Protein AF-A0A3A2ZHH9-F1 (afdb_monomer_lite)

pLDDT: mean 88.24, std 14.92, range [28.83, 98.62]

Secondary structure (DSSP, 8-state):
---TT-TT--SSPP------SSHHHHHHHHHHHHHT-GGGT-TTS---PPPPPPPPPTT---EEEEE--BTTBPPPHHHHHHHHHHHHHHHHTTPEEEEE-HHHH-HHHHHHHHHHHHTT-THHHHHHHHHTPPPPHHHHHHHHHHHHHHHHS--SSPP-TT--HHHHHHHHHHHHHHHHHHHHHHHHHTT-SEEE--S-SSSSPPTT-----HHHHHHHHHT------------GGG-------TT--------SS-------------

Foldseek 3Di:
DDDQPPPPLPFLHDDDADDDPDVVVRLVVLQVVLVVQCCVVDVVDDRDHRDDDDDDDLPDAAEAEEEAADPAAAAALQLNVQSVVVVVVSVVSVHHYHYADCVQLVLVQLLLLLVLSVVLDPVVVVVCVVVVHDDFLLVVLLVVLVVLLVVQDDDPADDCVVPDSVRSSVRSVVSLVVSLVSNVVSCVVSVHPYYDYRQASDDDDPPSFFHDRSNVSSCSSNVDDDDDDDTDDDDPSSLDDDDDDSNYDGTDHPSVDDDDPPPPPPDDDD

Organism: NCBI:txid2070753

Sequence (270 aa):
MRVCNTPGMRFILSVAGPLCLDLEGIDLFFQTVFSTQPAIYDSTVLDIPWRKLEPLPPSKVLRIGVIHEHPTFPLHPPVRRVLAEATALLKAQGHELIYLASQETLIGELNEVAMHLYGLDPLAISYVVKAGEPIAPALLHIQTLMERLKTIHKSTLPDFNGVDNLDKLAILNARRAELRERYRELWVKHGLNACLAPPAQNTAVKHDRFGFAPYTIFLNCLDYPTASIPFGEVGELDKQVFELRNDQIAPECEYSTPVFSFKCASRINC

Radius of gyration: 20.96 Å; chains: 1; bounding box: 58×52×59 Å

Structure (mmCIF, N/CA/C/O backbone):
data_AF-A0A3A2ZHH9-F1
#
_entry.id   AF-A0A3A2ZHH9-F1
#
loop_
_atom_site.group_PDB
_atom_site.id
_atom_site.type_symbol
_atom_site.label_atom_id
_atom_site.label_alt_id
_atom_site.label_comp_id
_atom_site.label_asym_id
_atom_site.label_entity_id
_atom_site.label_seq_id
_atom_site.pdbx_PDB_ins_code
_atom_site.Cartn_x
_atom_site.Cartn_y
_atom_site.Cartn_z
_atom_site.occupancy
_atom_site.B_iso_or_equiv
_atom_site.auth_seq_id
_atom_site.auth_comp_id
_atom_site.auth_asym_id
_atom_site.auth_atom_id
_atom_site.pdbx_PDB_model_num
ATOM 1 N N . MET A 1 1 ? -5.191 -11.078 -26.837 1.00 48.25 1 MET A N 1
ATOM 2 C CA . MET A 1 1 ? -4.551 -9.979 -26.085 1.00 48.25 1 MET A CA 1
ATOM 3 C C . MET A 1 1 ? -4.113 -10.561 -24.753 1.00 48.25 1 MET A C 1
ATOM 5 O O . MET A 1 1 ? -4.938 -11.219 -24.133 1.00 48.25 1 MET A O 1
ATOM 9 N N . ARG A 1 2 ? -2.836 -10.434 -24.373 1.00 53.28 2 ARG A N 1
ATOM 10 C CA . ARG A 1 2 ? -2.401 -10.785 -23.015 1.00 53.28 2 ARG A CA 1
ATOM 11 C C . ARG A 1 2 ? -2.622 -9.555 -22.134 1.00 53.28 2 ARG A C 1
ATOM 13 O O . ARG A 1 2 ? -2.238 -8.460 -22.521 1.00 53.28 2 ARG A O 1
ATOM 20 N N . VAL A 1 3 ? -3.315 -9.738 -21.024 1.00 55.06 3 VAL A N 1
ATOM 21 C CA . VAL A 1 3 ? -3.565 -8.756 -19.960 1.00 55.06 3 VAL A CA 1
ATOM 22 C C . VAL A 1 3 ? -3.205 -9.375 -18.602 1.00 55.06 3 VAL A C 1
ATOM 24 O O . VAL A 1 3 ? -2.932 -10.575 -18.526 1.00 55.06 3 VAL A O 1
ATOM 27 N N . CYS A 1 4 ? -3.224 -8.598 -17.518 1.00 51.84 4 CYS A N 1
ATOM 28 C CA . CYS A 1 4 ? -2.793 -9.035 -16.179 1.00 51.84 4 CYS A CA 1
ATOM 29 C C . CYS A 1 4 ? -3.563 -10.238 -15.594 1.00 51.84 4 CYS A C 1
ATOM 31 O O . CYS A 1 4 ? -3.107 -10.827 -14.620 1.00 51.84 4 CYS A O 1
ATOM 33 N N . ASN A 1 5 ? -4.703 -10.625 -16.179 1.00 58.69 5 ASN A N 1
ATOM 34 C CA . ASN A 1 5 ? -5.461 -11.827 -15.813 1.00 58.69 5 ASN A CA 1
ATOM 35 C C . ASN A 1 5 ? -5.345 -12.968 -16.846 1.00 58.69 5 ASN A C 1
ATOM 37 O O . ASN A 1 5 ? -6.131 -13.913 -16.812 1.00 58.69 5 ASN A O 1
ATOM 41 N N . THR A 1 6 ? -4.379 -12.902 -17.771 1.00 67.19 6 THR A N 1
ATOM 42 C CA . THR A 1 6 ? -4.165 -13.973 -18.756 1.00 67.19 6 THR A CA 1
ATOM 43 C C . THR A 1 6 ? -3.798 -15.270 -18.038 1.00 67.19 6 THR A C 1
ATOM 45 O O . THR A 1 6 ? -2.807 -15.289 -17.298 1.00 67.19 6 THR A O 1
ATOM 48 N N . PRO A 1 7 ? -4.521 -16.378 -18.286 1.00 65.50 7 PRO A N 1
ATOM 49 C CA . PRO A 1 7 ? -4.154 -17.678 -17.744 1.00 65.50 7 PRO A CA 1
ATOM 50 C C . PRO A 1 7 ? -2.686 -18.017 -18.043 1.00 65.50 7 PRO A C 1
ATOM 52 O O . PRO A 1 7 ? -2.229 -17.909 -19.180 1.00 65.50 7 PRO A O 1
ATOM 55 N N . GLY A 1 8 ? -1.937 -18.399 -17.005 1.00 66.75 8 GLY A N 1
ATOM 56 C CA . GLY A 1 8 ? -0.506 -18.719 -17.088 1.00 66.75 8 GLY A CA 1
ATOM 57 C C . GLY A 1 8 ? 0.452 -17.580 -16.710 1.00 66.75 8 GLY A C 1
ATOM 58 O O . GLY A 1 8 ? 1.617 -17.855 -16.447 1.00 66.75 8 GLY A O 1
ATOM 59 N N . MET A 1 9 ? -0.017 -16.330 -16.596 1.00 66.62 9 MET A N 1
ATOM 60 C CA . MET A 1 9 ? 0.789 -15.186 -16.136 1.00 66.62 9 MET A CA 1
ATOM 61 C C . MET A 1 9 ? 0.325 -14.728 -14.748 1.00 66.62 9 MET A C 1
ATOM 63 O O . MET A 1 9 ? -0.413 -13.759 -14.605 1.00 66.62 9 MET A O 1
ATOM 67 N N . ARG A 1 10 ? 0.733 -15.454 -13.699 1.00 68.06 10 ARG A N 1
ATOM 68 C CA . ARG A 1 10 ? 0.382 -15.141 -12.301 1.00 68.06 10 ARG A CA 1
ATOM 69 C C . ARG A 1 10 ? 1.451 -14.259 -11.647 1.00 68.06 10 ARG A C 1
ATOM 71 O O . ARG A 1 10 ? 2.277 -14.752 -10.884 1.00 68.06 10 ARG A O 1
ATOM 78 N N . PHE A 1 11 ? 1.453 -12.967 -11.979 1.00 82.25 11 PHE A N 1
ATOM 79 C CA . PHE A 1 11 ? 2.285 -11.962 -11.303 1.00 82.25 11 PHE A CA 1
ATOM 80 C C . PHE A 1 11 ? 1.592 -11.467 -10.015 1.00 82.25 11 PHE A C 1
ATOM 82 O O . PHE A 1 11 ? 1.145 -12.248 -9.174 1.00 82.25 11 PHE A O 1
ATOM 89 N N . ILE A 1 12 ? 1.484 -10.151 -9.846 1.00 88.56 12 ILE A N 1
ATOM 90 C CA . ILE A 1 12 ? 0.527 -9.521 -8.940 1.00 88.56 12 ILE A CA 1
ATOM 91 C C . ILE A 1 12 ? -0.838 -9.550 -9.636 1.00 88.56 12 ILE A C 1
ATOM 93 O O . ILE A 1 12 ? -0.988 -8.987 -10.720 1.00 88.56 12 ILE A O 1
ATOM 97 N N . LEU A 1 13 ? -1.803 -10.253 -9.040 1.00 84.50 13 LEU A N 1
ATOM 98 C CA . LEU A 1 13 ? -3.142 -10.401 -9.604 1.00 84.50 13 LEU A CA 1
ATOM 99 C C . LEU A 1 13 ? -3.935 -9.101 -9.454 1.00 84.50 13 LEU A C 1
ATOM 101 O O . LEU A 1 13 ? -3.783 -8.370 -8.477 1.00 84.50 13 LEU A O 1
ATOM 105 N N . SER A 1 14 ? -4.796 -8.825 -10.429 1.00 85.19 14 SER A N 1
ATOM 106 C CA . SER A 1 14 ? -5.781 -7.754 -10.309 1.00 85.19 14 SER A CA 1
ATOM 107 C C . SER A 1 14 ? -6.861 -8.148 -9.306 1.00 85.19 14 SER A C 1
ATOM 109 O O . SER A 1 14 ? -7.316 -9.290 -9.301 1.00 85.19 14 SER A O 1
ATOM 111 N N . VAL A 1 15 ? -7.303 -7.184 -8.502 1.00 87.12 15 VAL A N 1
ATOM 112 C CA . VAL A 1 15 ? -8.409 -7.349 -7.555 1.00 87.12 15 VAL A CA 1
ATOM 113 C C . VAL A 1 15 ? -9.490 -6.318 -7.853 1.00 87.12 15 VAL A C 1
ATOM 115 O O . VAL A 1 15 ? -9.191 -5.194 -8.257 1.00 87.12 15 VAL A O 1
ATOM 118 N N . ALA A 1 16 ? -10.749 -6.704 -7.665 1.00 88.38 16 ALA A N 1
ATOM 119 C CA . ALA A 1 16 ? -11.891 -5.804 -7.754 1.00 88.38 16 ALA A CA 1
ATOM 120 C C . ALA A 1 16 ? -12.449 -5.554 -6.348 1.00 88.38 16 ALA A C 1
ATOM 122 O O . ALA A 1 16 ? -12.587 -6.490 -5.561 1.00 88.38 16 ALA A O 1
ATOM 123 N N . GLY A 1 17 ? -12.779 -4.300 -6.043 1.00 91.88 17 GLY A N 1
ATOM 124 C CA . GLY A 1 17 ? -13.379 -3.896 -4.774 1.00 91.88 17 GLY A CA 1
ATOM 125 C C . GLY 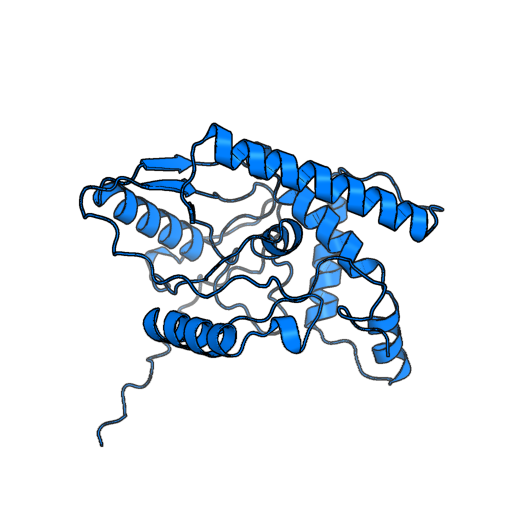A 1 17 ? -14.365 -2.743 -4.972 1.00 91.88 17 GLY A C 1
ATOM 126 O O . GLY A 1 17 ? -14.257 -2.018 -5.965 1.00 91.88 17 GLY A O 1
ATOM 127 N N . PRO A 1 18 ? -15.347 -2.583 -4.071 1.00 95.88 18 PRO A N 1
ATOM 128 C CA . PRO A 1 18 ? -16.344 -1.531 -4.186 1.00 95.88 18 PRO A CA 1
ATOM 129 C C . PRO A 1 18 ? -15.787 -0.161 -3.772 1.00 95.88 18 PRO A C 1
ATOM 131 O O . PRO A 1 18 ? -14.942 -0.057 -2.882 1.00 95.88 18 PRO A O 1
ATOM 134 N N . LEU A 1 19 ? -16.319 0.897 -4.387 1.00 96.19 19 LEU A N 1
ATOM 135 C CA . LEU A 1 19 ? -16.221 2.269 -3.890 1.00 96.19 19 LEU A CA 1
ATOM 136 C C . LEU A 1 19 ? -17.607 2.687 -3.399 1.00 96.19 19 LEU A C 1
ATOM 138 O O . LEU A 1 19 ? -18.545 2.777 -4.191 1.00 96.19 19 LEU A O 1
ATOM 142 N N . CYS A 1 20 ? -17.728 2.919 -2.096 1.00 95.50 20 CYS A N 1
ATOM 143 C CA . CYS A 1 20 ? -18.986 3.253 -1.432 1.00 95.50 20 CYS A CA 1
ATOM 144 C C . CYS A 1 20 ? -18.844 4.545 -0.622 1.00 95.50 20 CYS A C 1
ATOM 146 O O . CYS A 1 20 ? -17.733 4.997 -0.346 1.00 95.50 20 CYS A O 1
ATOM 148 N N . LEU A 1 21 ? -19.982 5.136 -0.254 1.00 94.31 21 LEU A N 1
ATOM 149 C CA . LEU A 1 21 ? -20.033 6.336 0.587 1.00 94.31 21 LEU A CA 1
ATOM 150 C C . LEU A 1 21 ? -19.931 6.012 2.086 1.00 94.31 21 LEU A C 1
ATOM 152 O O . LEU A 1 21 ? -19.584 6.889 2.872 1.00 94.31 21 LEU A O 1
ATOM 156 N N . ASP A 1 22 ? -20.215 4.767 2.468 1.00 94.38 22 ASP A N 1
ATOM 157 C CA . ASP A 1 22 ? -20.249 4.281 3.844 1.00 94.38 22 ASP A CA 1
ATOM 158 C C . ASP A 1 22 ? -19.808 2.804 3.935 1.00 94.38 22 ASP A C 1
ATOM 160 O O . ASP A 1 22 ? -19.541 2.143 2.922 1.00 94.38 22 ASP A O 1
ATOM 164 N N . LEU A 1 23 ? -19.662 2.299 5.165 1.00 92.38 23 LEU A N 1
ATOM 165 C CA . LEU A 1 23 ? -19.221 0.923 5.423 1.00 92.38 23 LEU A CA 1
ATOM 166 C C . LEU A 1 23 ? -20.342 -0.088 5.155 1.00 92.38 23 LEU A C 1
ATOM 168 O O . LEU A 1 23 ? -20.068 -1.219 4.756 1.00 92.38 23 LEU A O 1
ATOM 172 N N . GLU A 1 24 ? -21.594 0.324 5.330 1.00 93.31 24 GLU A N 1
ATOM 173 C CA . GLU A 1 24 ? -22.790 -0.4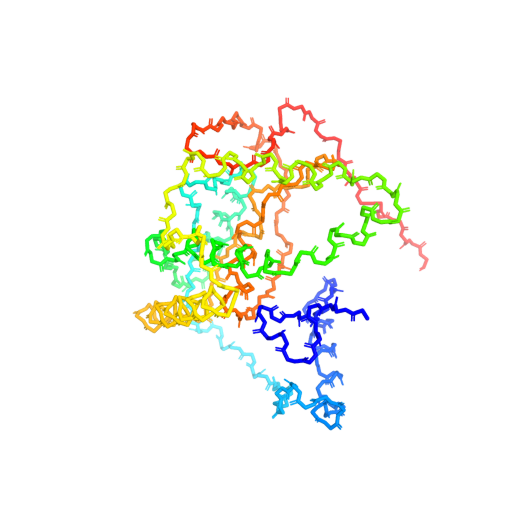66 5.061 1.00 93.31 24 GLU A CA 1
ATOM 174 C C . GLU A 1 24 ? -22.889 -0.842 3.578 1.00 93.31 24 GLU A C 1
ATOM 176 O O . GLU A 1 24 ? -23.203 -1.987 3.251 1.00 93.31 24 GLU A O 1
ATOM 181 N N . GLY A 1 25 ? -22.561 0.078 2.666 1.00 95.06 25 GLY A N 1
ATOM 182 C CA . GLY A 1 25 ? -22.489 -0.200 1.234 1.00 95.06 25 GLY A CA 1
ATOM 183 C C . GLY A 1 25 ? -21.404 -1.221 0.881 1.00 95.06 25 GLY A C 1
ATOM 184 O O . GLY A 1 25 ? -21.627 -2.085 0.028 1.00 95.06 25 GLY A O 1
ATOM 185 N N . ILE A 1 26 ? -20.256 -1.171 1.569 1.00 94.06 26 ILE A N 1
ATOM 186 C CA . ILE A 1 26 ? -19.176 -2.156 1.405 1.00 94.06 26 ILE A CA 1
ATOM 187 C C . ILE A 1 26 ? -19.645 -3.539 1.879 1.00 94.06 26 ILE A C 1
ATOM 189 O O . ILE A 1 26 ? -19.468 -4.521 1.152 1.00 94.06 26 ILE A O 1
ATOM 193 N N . ASP A 1 27 ? -20.268 -3.618 3.061 1.00 92.88 27 ASP A N 1
ATOM 194 C CA . ASP A 1 27 ? -20.811 -4.869 3.610 1.00 92.88 27 ASP A CA 1
ATOM 195 C C . ASP A 1 27 ? -21.884 -5.463 2.689 1.00 92.88 27 ASP A C 1
ATOM 197 O O . ASP A 1 27 ? -21.810 -6.640 2.333 1.00 92.88 27 ASP A O 1
ATOM 201 N N . LEU A 1 28 ? -22.824 -4.642 2.209 1.00 94.50 28 LEU A N 1
ATOM 202 C CA . LEU A 1 28 ? -23.873 -5.073 1.287 1.00 94.50 28 LEU A CA 1
ATOM 203 C C . LEU A 1 28 ? -23.299 -5.610 -0.029 1.00 94.50 28 LEU A C 1
ATOM 205 O O . LEU A 1 28 ? -23.759 -6.647 -0.517 1.00 94.50 28 LEU A O 1
ATOM 209 N N . PHE A 1 29 ? -22.302 -4.932 -0.608 1.00 95.06 29 PHE A N 1
ATOM 210 C CA . PHE A 1 29 ? -21.659 -5.380 -1.842 1.00 95.06 29 PHE A CA 1
ATOM 211 C C . PHE A 1 29 ? -21.019 -6.756 -1.657 1.00 95.06 29 PHE A C 1
ATOM 213 O O . PHE A 1 29 ? -21.335 -7.686 -2.405 1.00 95.06 29 PHE A O 1
ATOM 220 N N . PHE A 1 30 ? -20.160 -6.914 -0.646 1.00 93.56 30 PHE A N 1
ATOM 221 C CA . PHE A 1 30 ? -19.486 -8.188 -0.414 1.00 93.56 30 PHE A CA 1
ATOM 222 C C . PHE A 1 30 ? -20.475 -9.287 -0.023 1.00 93.56 30 PHE A C 1
ATOM 224 O O . PHE A 1 30 ? -20.405 -10.380 -0.586 1.00 93.56 30 PHE A O 1
ATOM 231 N N . GLN A 1 31 ? -21.453 -9.004 0.842 1.00 93.75 31 GLN A N 1
ATOM 232 C CA . GLN A 1 31 ? -22.503 -9.964 1.175 1.00 93.75 31 GLN A CA 1
ATOM 233 C C . GLN A 1 31 ? -23.227 -10.443 -0.090 1.00 93.75 31 GLN A C 1
ATOM 235 O O . GLN A 1 31 ? -23.418 -11.648 -0.265 1.00 93.75 31 GLN A O 1
ATOM 240 N N . THR A 1 32 ? -23.596 -9.527 -0.987 1.00 94.50 32 THR A N 1
ATOM 241 C CA . THR A 1 32 ? -24.305 -9.854 -2.231 1.00 94.50 32 THR A CA 1
ATOM 242 C C . THR A 1 32 ? -23.441 -10.712 -3.150 1.00 94.50 32 THR A C 1
ATOM 244 O O . THR A 1 32 ? -23.886 -11.772 -3.584 1.00 94.50 32 THR A O 1
ATOM 247 N N . VAL A 1 33 ? -22.195 -10.302 -3.405 1.00 93.44 33 VAL A N 1
ATOM 248 C CA . VAL A 1 33 ? -21.279 -11.018 -4.305 1.00 93.44 33 VAL A CA 1
ATOM 249 C C . VAL A 1 33 ? -20.977 -12.419 -3.779 1.00 93.44 33 VAL A C 1
ATOM 251 O O . VAL A 1 33 ? -21.181 -13.398 -4.496 1.00 93.44 33 VAL A O 1
ATOM 254 N N . PHE A 1 34 ? -20.557 -12.555 -2.520 1.00 93.06 34 PHE A N 1
ATOM 255 C CA . PHE A 1 34 ? -20.190 -13.858 -1.959 1.00 93.06 34 PHE A CA 1
ATOM 256 C C . PHE A 1 34 ? -21.396 -14.794 -1.776 1.00 93.06 34 PHE A C 1
ATOM 258 O O . PHE A 1 34 ? -21.226 -16.010 -1.837 1.00 93.06 34 PHE A O 1
ATOM 265 N N . SER A 1 35 ? -22.621 -14.267 -1.649 1.00 92.62 35 SER A N 1
ATOM 266 C CA . SER A 1 35 ? -23.843 -15.093 -1.627 1.00 92.62 35 SER A CA 1
ATOM 267 C C . SER A 1 35 ? -24.128 -15.788 -2.965 1.00 92.62 35 SER A C 1
ATOM 269 O O . SER A 1 35 ? -24.870 -16.767 -2.996 1.00 92.62 35 SER A O 1
ATOM 271 N N . THR A 1 36 ? -23.528 -15.328 -4.071 1.00 93.19 36 THR A N 1
ATOM 272 C CA . THR A 1 36 ? -23.668 -15.975 -5.390 1.00 93.19 36 THR A CA 1
ATOM 273 C C . THR A 1 36 ? -22.776 -17.205 -5.579 1.00 93.19 36 THR A C 1
ATOM 275 O O . THR A 1 36 ? -22.857 -17.843 -6.625 1.00 93.19 36 THR A O 1
ATOM 278 N N . GLN A 1 37 ? -21.951 -17.556 -4.581 1.00 91.94 37 GLN A N 1
ATOM 279 C CA . GLN A 1 37 ? -20.915 -18.595 -4.662 1.00 91.94 37 GLN A CA 1
ATOM 280 C C . GLN A 1 37 ? -19.966 -18.390 -5.861 1.00 91.94 37 GLN A C 1
ATOM 282 O O . GLN A 1 37 ? -19.916 -19.233 -6.756 1.00 91.94 37 GLN A O 1
ATOM 287 N N . PRO A 1 38 ? -19.186 -17.289 -5.908 1.00 92.50 38 PRO A N 1
ATOM 288 C CA . PRO A 1 38 ? -18.374 -16.940 -7.080 1.00 92.50 38 PRO A CA 1
ATOM 289 C C . PRO A 1 38 ? -17.421 -18.045 -7.569 1.00 92.50 38 PRO A C 1
ATOM 291 O O . PRO A 1 38 ? -17.135 -18.122 -8.762 1.00 92.50 38 PRO A O 1
ATOM 294 N N . ALA A 1 39 ? -16.978 -18.934 -6.673 1.00 92.56 39 ALA A N 1
ATOM 295 C CA . ALA A 1 39 ? -16.103 -20.062 -6.991 1.00 92.56 39 ALA A CA 1
ATOM 296 C C . ALA A 1 39 ? -16.693 -21.048 -8.024 1.00 92.56 39 ALA A C 1
ATOM 298 O O . ALA A 1 39 ? -15.932 -21.749 -8.690 1.00 92.56 39 ALA A O 1
ATOM 299 N N . ILE A 1 40 ? -18.022 -21.087 -8.219 1.00 94.62 40 ILE A N 1
ATOM 300 C CA . ILE A 1 40 ? -18.642 -21.914 -9.274 1.00 94.62 40 ILE A CA 1
ATOM 301 C C . ILE A 1 40 ? -18.457 -21.319 -10.679 1.00 94.62 40 ILE A C 1
ATOM 303 O O . ILE A 1 40 ? -18.590 -22.036 -11.669 1.00 94.62 40 ILE A O 1
ATOM 307 N N . TYR A 1 41 ? -18.166 -20.016 -10.767 1.00 92.56 41 TYR A N 1
ATOM 308 C CA . TYR A 1 41 ? -17.974 -19.286 -12.023 1.00 92.56 41 TYR A CA 1
ATOM 309 C C . TYR A 1 41 ? -16.495 -19.032 -12.334 1.00 92.56 41 TYR A C 1
ATOM 311 O O . TYR A 1 41 ? -16.124 -18.960 -13.505 1.00 92.56 41 TYR A O 1
ATOM 319 N N . ASP A 1 42 ? -15.649 -18.907 -11.308 1.00 87.94 42 ASP A N 1
ATOM 320 C CA . ASP A 1 42 ? -14.222 -18.625 -11.455 1.00 87.94 42 ASP A CA 1
ATOM 321 C C . ASP A 1 42 ? -13.374 -19.477 -10.495 1.00 87.94 42 ASP A C 1
ATOM 323 O O . ASP A 1 42 ? -13.346 -19.261 -9.285 1.00 87.94 42 ASP A O 1
ATOM 327 N N . SER A 1 43 ? -12.615 -20.417 -11.071 1.00 87.88 43 SER A N 1
ATOM 328 C CA . SER A 1 43 ? -11.706 -21.325 -10.349 1.00 87.88 43 SER A CA 1
ATOM 329 C C . SER A 1 43 ? -10.546 -20.640 -9.609 1.00 87.88 43 SER A C 1
ATOM 331 O O . SER A 1 43 ? -9.804 -21.305 -8.886 1.00 87.88 43 SER A O 1
ATOM 333 N N . THR A 1 44 ? -10.327 -19.342 -9.828 1.00 85.12 44 THR A N 1
ATOM 334 C CA . THR A 1 44 ? -9.296 -18.559 -9.134 1.00 85.12 44 THR A CA 1
ATOM 335 C C . THR A 1 44 ? -9.806 -17.913 -7.848 1.00 85.12 44 THR A C 1
ATOM 337 O O . THR A 1 44 ? -8.994 -17.465 -7.037 1.00 85.12 44 THR A O 1
ATOM 340 N N . VAL A 1 45 ? -11.126 -17.890 -7.631 1.00 89.06 45 VAL A N 1
ATOM 341 C CA . VAL A 1 45 ? -11.737 -17.296 -6.442 1.00 89.06 45 VAL A CA 1
ATOM 342 C C . VAL A 1 45 ? -11.658 -18.257 -5.259 1.00 89.06 45 VAL A C 1
ATOM 344 O O . VAL A 1 45 ? -11.878 -19.460 -5.386 1.00 89.06 45 VAL A O 1
ATOM 347 N N . LEU A 1 46 ? -11.363 -17.709 -4.080 1.00 88.75 46 LEU A N 1
ATOM 348 C CA . LEU A 1 46 ? -11.436 -18.453 -2.828 1.00 88.75 46 LEU A CA 1
ATOM 349 C C . LEU A 1 46 ? -12.899 -18.724 -2.464 1.00 88.75 46 LEU A C 1
ATOM 351 O O . LEU A 1 46 ? -13.693 -17.791 -2.340 1.00 88.75 46 LEU A O 1
ATOM 355 N N . ASP A 1 47 ? -13.231 -19.993 -2.232 1.00 90.56 47 ASP A N 1
ATOM 356 C CA . ASP A 1 47 ? -14.558 -20.416 -1.778 1.00 90.56 47 ASP A CA 1
ATOM 357 C C . ASP A 1 47 ? -14.730 -20.161 -0.271 1.00 90.56 47 ASP A C 1
ATOM 359 O O . ASP A 1 47 ? -14.666 -21.061 0.567 1.00 90.56 47 ASP A O 1
ATOM 363 N N . ILE A 1 48 ? -14.840 -18.880 0.087 1.00 90.44 48 ILE A N 1
ATOM 364 C CA . ILE A 1 48 ? -14.999 -18.415 1.466 1.00 90.44 48 ILE A CA 1
ATOM 365 C C . ILE A 1 48 ? -16.289 -17.592 1.544 1.00 90.44 48 ILE A C 1
ATOM 367 O O . ILE A 1 48 ? -16.387 -16.560 0.877 1.00 90.44 48 ILE A O 1
ATOM 371 N N . PRO A 1 49 ? -17.275 -17.991 2.368 1.00 89.75 49 PRO A N 1
ATOM 372 C CA . PRO A 1 49 ? -18.506 -17.227 2.513 1.00 89.75 49 PRO A CA 1
ATOM 373 C C . PRO A 1 49 ? -18.253 -15.892 3.223 1.00 89.75 49 PRO A C 1
ATOM 375 O O . PRO A 1 49 ? -17.379 -15.784 4.092 1.00 89.75 49 PRO A O 1
ATOM 378 N N . TRP A 1 50 ? -19.072 -14.883 2.913 1.00 91.50 50 TRP A N 1
ATOM 379 C CA . TRP A 1 50 ? -19.074 -13.634 3.674 1.00 91.50 50 TRP A CA 1
ATOM 380 C C . TRP A 1 50 ? -19.535 -13.900 5.108 1.00 91.50 50 TRP A C 1
ATOM 382 O O . TRP A 1 50 ? -20.646 -14.380 5.345 1.00 91.50 50 TRP A O 1
ATOM 392 N N . ARG A 1 51 ? -18.664 -13.611 6.077 1.00 90.12 51 ARG A N 1
ATOM 393 C CA . ARG A 1 51 ? -18.924 -13.858 7.497 1.00 90.12 51 ARG A CA 1
ATOM 394 C C . ARG A 1 51 ? -19.447 -12.586 8.140 1.00 90.12 51 ARG A C 1
ATOM 396 O O . ARG A 1 51 ? -18.705 -11.615 8.251 1.00 90.12 51 ARG A O 1
ATOM 403 N N . LYS A 1 52 ? -20.683 -12.625 8.637 1.00 85.38 52 LYS A N 1
ATOM 404 C CA . LYS A 1 52 ? -21.165 -11.604 9.570 1.00 85.38 52 LYS A CA 1
ATOM 405 C C . LYS A 1 52 ? -20.471 -11.811 10.909 1.00 85.38 52 LYS A C 1
ATOM 407 O O . LYS A 1 52 ? -20.595 -12.872 11.516 1.00 85.38 52 LYS A O 1
ATOM 412 N N . LEU A 1 53 ? -19.682 -10.822 11.309 1.00 87.12 53 LEU A N 1
ATOM 413 C CA . LEU A 1 53 ? -19.003 -10.806 12.595 1.00 87.12 53 LEU A CA 1
ATOM 414 C C . LEU A 1 53 ? -19.865 -10.039 13.594 1.00 87.12 53 LEU A C 1
ATOM 416 O O . LEU A 1 53 ? -20.444 -9.010 13.250 1.00 87.12 53 LEU A O 1
ATOM 420 N N . GLU A 1 54 ? -19.924 -10.528 14.830 1.00 88.94 54 GLU A N 1
ATOM 421 C CA . GLU A 1 54 ? -20.511 -9.757 15.923 1.00 88.94 54 GLU A CA 1
ATOM 422 C C . GLU A 1 54 ? -19.689 -8.480 16.158 1.00 88.94 54 GLU A C 1
ATOM 424 O O . GLU A 1 54 ? -18.452 -8.527 16.059 1.00 88.94 54 GLU A O 1
ATOM 429 N N . PRO A 1 55 ? -20.335 -7.346 16.489 1.00 87.00 55 PRO A N 1
ATOM 430 C CA . PRO A 1 55 ? -19.624 -6.137 16.866 1.00 87.00 55 PRO A CA 1
ATOM 431 C C . PRO A 1 55 ? -18.618 -6.428 17.980 1.00 87.00 55 PRO A C 1
ATOM 433 O O . PRO A 1 55 ? -18.917 -7.128 18.952 1.00 87.00 55 PRO A O 1
ATOM 436 N N . LEU A 1 56 ? -17.409 -5.881 17.849 1.00 88.62 56 LEU A N 1
ATOM 437 C CA . LEU A 1 56 ? -16.409 -6.003 18.901 1.00 88.62 56 LEU A CA 1
ATOM 438 C C . LEU A 1 56 ? -16.944 -5.364 20.193 1.00 88.62 56 LEU A C 1
ATOM 440 O O . LEU A 1 56 ? -17.564 -4.298 20.134 1.00 88.62 56 LEU A O 1
ATOM 444 N N . PRO A 1 57 ? -16.700 -5.973 21.367 1.00 90.56 57 PRO A N 1
ATOM 445 C CA . PRO A 1 57 ? -17.138 -5.375 22.616 1.00 90.56 57 PRO A CA 1
ATOM 446 C C . PRO A 1 57 ? -16.416 -4.033 22.818 1.00 90.56 57 PRO A C 1
ATOM 448 O O . PRO A 1 57 ? -15.228 -3.945 22.496 1.00 90.56 57 PRO A O 1
ATOM 451 N N . PRO A 1 58 ? -17.060 -3.008 23.411 1.00 85.56 58 PRO A N 1
ATOM 452 C CA . PRO A 1 58 ? -16.433 -1.699 23.630 1.00 85.56 58 PRO A CA 1
ATOM 453 C C . PRO A 1 58 ? -15.130 -1.748 24.442 1.00 85.56 58 PRO A C 1
ATOM 455 O O . PRO A 1 58 ? -14.296 -0.858 24.342 1.00 85.56 58 PRO A O 1
ATOM 458 N N . SER A 1 59 ? -14.936 -2.801 25.242 1.00 89.56 59 SER A N 1
ATOM 459 C CA . SER A 1 59 ? -13.720 -3.050 26.021 1.00 89.56 59 SER A CA 1
ATOM 460 C C . SER A 1 59 ? -12.567 -3.663 25.215 1.00 89.56 59 SER A C 1
ATOM 462 O O . SER A 1 59 ? -11.478 -3.860 25.758 1.00 89.56 59 SER A O 1
ATOM 464 N N . LYS A 1 60 ? -12.777 -4.015 23.939 1.00 94.12 60 LYS A N 1
ATOM 465 C CA . LYS A 1 60 ? -11.743 -4.625 23.103 1.00 94.12 60 LYS A CA 1
ATOM 466 C C . LYS A 1 60 ? -10.684 -3.589 22.732 1.00 94.12 60 LYS A C 1
ATOM 468 O O . LYS A 1 60 ? -10.886 -2.744 21.866 1.00 94.12 60 LYS A O 1
ATOM 473 N N . VAL A 1 61 ? -9.505 -3.734 23.323 1.00 96.94 61 VAL A N 1
ATOM 474 C CA . VAL A 1 61 ? -8.304 -3.010 22.899 1.00 96.94 61 VAL A CA 1
ATOM 475 C C . VAL A 1 61 ? -7.745 -3.664 21.634 1.00 96.94 61 VAL A C 1
ATOM 477 O O . VAL A 1 61 ? -7.487 -4.871 21.615 1.00 96.94 61 VAL A O 1
ATOM 480 N N . LEU A 1 62 ? -7.580 -2.869 20.576 1.00 97.81 62 LEU A N 1
ATOM 481 C CA . LEU A 1 62 ? -6.930 -3.271 19.330 1.00 97.81 62 LEU A CA 1
ATOM 482 C C . LEU A 1 62 ? -5.459 -2.861 19.350 1.00 97.81 62 LEU A C 1
ATOM 484 O O . LEU A 1 62 ? -5.131 -1.771 19.819 1.00 97.81 62 LEU A O 1
ATOM 488 N N . ARG A 1 63 ? -4.598 -3.717 18.797 1.00 98.44 63 ARG A N 1
ATOM 489 C CA . ARG A 1 63 ? -3.189 -3.414 18.522 1.00 98.44 63 ARG A CA 1
ATOM 490 C C . ARG A 1 63 ? -3.067 -3.001 17.062 1.00 98.44 63 ARG A C 1
ATOM 492 O O . ARG A 1 63 ? -3.226 -3.832 16.164 1.00 98.44 63 ARG A O 1
ATOM 499 N N . ILE A 1 64 ? -2.860 -1.713 16.823 1.00 98.62 64 ILE A N 1
ATOM 500 C CA . ILE A 1 64 ? -2.883 -1.110 15.490 1.00 98.62 64 ILE A CA 1
ATOM 501 C C . ILE A 1 64 ? -1.458 -0.721 15.106 1.00 98.62 64 ILE A C 1
ATOM 503 O O . ILE A 1 64 ? -0.841 0.138 15.738 1.00 98.62 64 ILE A O 1
ATOM 507 N N . GLY A 1 65 ? -0.938 -1.355 14.058 1.00 98.44 65 GLY A N 1
ATOM 508 C CA . GLY A 1 65 ? 0.335 -0.979 13.458 1.00 98.44 65 GLY A CA 1
ATOM 509 C C . GLY A 1 65 ? 0.195 0.355 12.733 1.00 98.44 65 GLY A C 1
ATOM 510 O O . GLY A 1 65 ? -0.735 0.533 11.957 1.00 98.44 65 GLY A O 1
ATOM 511 N N . VAL A 1 66 ? 1.096 1.302 12.958 1.00 98.25 66 VAL A N 1
ATOM 512 C CA . VAL A 1 66 ? 1.099 2.593 12.261 1.00 98.25 66 VAL A CA 1
ATOM 513 C C . VAL A 1 66 ? 2.274 2.612 11.300 1.00 98.25 66 VAL A C 1
ATOM 515 O O . VAL A 1 66 ? 3.431 2.591 11.724 1.00 98.25 66 VAL A O 1
ATOM 518 N N . ILE A 1 67 ? 1.974 2.653 10.004 1.00 96.56 67 ILE A N 1
ATOM 519 C CA . ILE A 1 67 ? 2.973 2.838 8.955 1.00 96.56 67 ILE A CA 1
ATOM 520 C C . ILE A 1 67 ? 3.261 4.333 8.843 1.00 96.56 67 ILE A C 1
ATOM 522 O O . ILE A 1 67 ? 2.407 5.117 8.426 1.00 96.56 67 ILE A O 1
ATOM 526 N N . HIS A 1 68 ? 4.469 4.719 9.243 1.00 87.69 68 HIS A N 1
ATOM 527 C CA . HIS A 1 68 ? 4.918 6.105 9.206 1.00 87.69 68 HIS A CA 1
ATOM 528 C C . HIS A 1 68 ? 5.535 6.473 7.846 1.00 87.69 68 HIS A C 1
ATOM 530 O O . HIS A 1 68 ? 5.669 5.636 6.950 1.00 87.69 68 HIS A O 1
ATOM 536 N N . GLU A 1 69 ? 5.928 7.739 7.697 1.00 91.69 69 GLU A N 1
ATOM 537 C CA . GLU A 1 69 ? 6.624 8.219 6.507 1.00 91.69 69 GLU A CA 1
ATOM 538 C C . GLU A 1 69 ? 7.909 7.419 6.230 1.00 91.69 69 GLU A C 1
ATOM 540 O O . GLU A 1 69 ? 8.758 7.229 7.103 1.00 91.69 69 GLU A O 1
ATOM 545 N N . HIS A 1 70 ? 8.049 6.948 4.995 1.00 94.69 70 HIS A N 1
ATOM 546 C CA . HIS A 1 70 ? 9.243 6.273 4.514 1.00 94.69 70 HIS A CA 1
ATOM 547 C C . HIS A 1 70 ? 10.334 7.308 4.178 1.00 94.69 70 HIS A C 1
ATOM 549 O O . HIS A 1 70 ? 10.019 8.320 3.544 1.00 94.69 70 HIS A O 1
ATOM 555 N N . PRO A 1 71 ? 11.621 7.059 4.499 1.00 93.56 71 PRO A N 1
ATOM 556 C CA . PRO A 1 71 ? 12.709 8.015 4.280 1.00 93.56 71 PRO A CA 1
ATOM 557 C C . PRO A 1 71 ? 12.775 8.583 2.859 1.00 93.56 71 PRO A C 1
ATOM 559 O O . PRO A 1 71 ? 12.939 9.791 2.703 1.00 93.56 71 PRO A O 1
ATOM 562 N N . THR A 1 72 ? 12.578 7.726 1.850 1.00 94.81 72 THR A N 1
ATOM 563 C CA . THR A 1 72 ? 12.561 8.077 0.415 1.00 94.81 72 THR A CA 1
ATOM 564 C C . THR A 1 72 ? 11.218 8.634 -0.063 1.00 94.81 72 THR A C 1
ATOM 566 O O . THR A 1 72 ? 11.181 9.352 -1.056 1.00 94.81 72 THR A O 1
ATOM 569 N N . PHE A 1 73 ? 10.116 8.322 0.624 1.00 95.06 73 PHE A N 1
ATOM 570 C CA . PHE A 1 73 ? 8.758 8.682 0.203 1.00 95.06 73 PHE A CA 1
ATOM 571 C C . PHE A 1 73 ? 8.068 9.529 1.284 1.00 95.06 73 PHE A C 1
ATOM 573 O O . PHE A 1 73 ? 7.130 9.056 1.935 1.00 95.06 73 PHE A O 1
ATOM 580 N N . PRO A 1 74 ? 8.531 10.770 1.517 1.00 95.31 74 PRO A N 1
ATOM 581 C CA . PRO A 1 74 ? 7.996 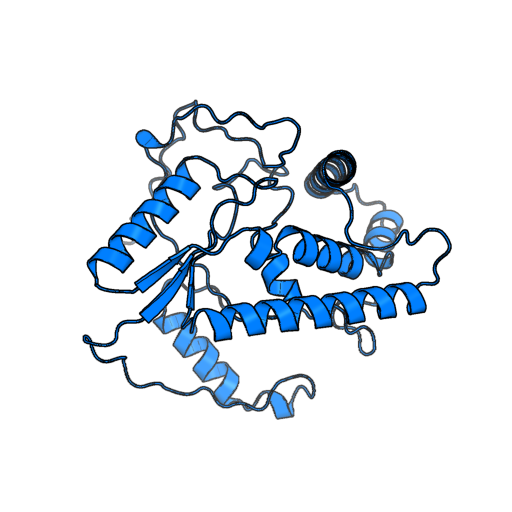11.628 2.569 1.00 95.31 74 PRO A CA 1
ATOM 582 C C . PRO A 1 74 ? 6.524 11.975 2.341 1.00 95.31 74 PRO A C 1
ATOM 584 O O . PRO A 1 74 ? 6.063 12.062 1.200 1.00 95.31 74 PRO A O 1
ATOM 587 N N . LEU A 1 75 ? 5.802 12.223 3.434 1.00 95.31 75 LEU A N 1
ATOM 588 C CA . LEU A 1 75 ? 4.414 12.679 3.390 1.00 95.31 75 LEU A CA 1
ATOM 589 C C . LEU A 1 75 ? 4.350 14.206 3.282 1.00 95.31 75 LEU A C 1
ATOM 591 O O . LEU A 1 75 ? 5.112 14.927 3.931 1.00 95.31 75 LEU A O 1
ATOM 595 N N . HIS A 1 76 ? 3.405 14.708 2.495 1.00 94.50 76 HIS A N 1
ATOM 596 C CA . HIS A 1 76 ? 3.037 16.118 2.470 1.00 94.50 76 HIS A CA 1
ATOM 597 C C . HIS A 1 76 ? 2.477 16.540 3.841 1.00 94.50 76 HIS A C 1
ATOM 599 O O . HIS A 1 76 ? 1.881 15.709 4.538 1.00 94.50 76 HIS A O 1
ATOM 605 N N . PRO A 1 77 ? 2.617 17.824 4.225 1.00 94.38 77 PRO A N 1
ATOM 606 C CA . PRO A 1 77 ? 2.108 18.346 5.495 1.00 94.38 77 PRO A CA 1
ATOM 607 C C . PRO A 1 77 ? 0.666 17.931 5.854 1.00 94.38 77 PRO A C 1
ATOM 609 O O . PRO A 1 77 ? 0.502 17.384 6.948 1.00 94.38 77 PRO A O 1
ATOM 612 N N . PRO A 1 78 ? -0.349 18.061 4.965 1.00 94.44 78 PRO A N 1
ATOM 613 C CA . PRO A 1 78 ? -1.720 17.662 5.296 1.00 94.44 78 PRO A CA 1
ATOM 614 C C . PRO A 1 78 ? -1.852 16.172 5.607 1.00 94.44 78 PRO A C 1
ATOM 616 O O . PRO A 1 78 ? -2.512 15.797 6.571 1.00 94.44 78 PRO A O 1
ATOM 619 N N . VAL A 1 79 ? -1.177 15.308 4.845 1.00 95.31 79 VAL A N 1
ATOM 620 C CA . VAL A 1 79 ? -1.237 13.855 5.058 1.00 95.31 79 VAL A CA 1
ATOM 621 C C . VAL A 1 79 ? -0.589 13.477 6.390 1.00 95.31 79 VAL A C 1
ATOM 623 O O . VAL A 1 79 ? -1.145 12.678 7.144 1.00 95.31 79 VAL A O 1
ATOM 626 N N . ARG A 1 80 ? 0.561 14.084 6.718 1.00 95.19 80 ARG A N 1
ATOM 627 C CA . ARG A 1 80 ? 1.236 13.867 8.006 1.00 95.19 80 ARG A CA 1
ATOM 628 C C . ARG A 1 80 ? 0.355 14.308 9.176 1.00 95.19 80 ARG A C 1
ATOM 630 O O . ARG A 1 80 ? 0.245 13.573 10.155 1.00 95.19 80 ARG A O 1
ATOM 637 N N . ARG A 1 81 ? -0.283 15.480 9.074 1.00 95.31 81 ARG A N 1
ATOM 638 C CA . ARG A 1 81 ? -1.183 16.002 10.113 1.00 95.31 81 ARG A CA 1
ATOM 639 C C . ARG A 1 81 ? -2.381 15.080 10.322 1.00 95.31 81 ARG A C 1
ATOM 641 O O . ARG A 1 81 ? -2.633 14.670 11.448 1.00 95.31 81 ARG A O 1
ATOM 648 N N . VAL A 1 82 ? -3.077 14.714 9.249 1.00 94.88 82 VAL A N 1
ATOM 649 C CA . VAL A 1 82 ? -4.269 13.856 9.312 1.00 94.88 82 VAL A CA 1
ATOM 650 C C . VAL A 1 82 ? -3.935 12.471 9.881 1.00 94.88 82 VAL A C 1
ATOM 652 O O . VAL A 1 82 ? -4.689 11.945 10.699 1.00 94.88 82 VAL A O 1
ATOM 655 N N . LEU A 1 83 ? -2.776 11.896 9.537 1.00 96.38 83 LEU A N 1
ATOM 656 C CA . LEU A 1 83 ? -2.304 10.646 10.144 1.00 96.38 83 LEU A CA 1
ATOM 657 C C . LEU A 1 83 ? -2.033 10.805 11.653 1.00 96.38 83 LEU A C 1
ATOM 659 O O . LEU A 1 83 ? -2.378 9.925 12.447 1.00 96.38 83 LEU A O 1
ATOM 663 N N . ALA A 1 84 ? -1.447 11.929 12.070 1.00 96.06 84 ALA A N 1
ATOM 664 C CA . ALA A 1 84 ? -1.221 12.228 13.483 1.00 96.06 84 ALA A CA 1
ATOM 665 C C . ALA A 1 84 ? -2.542 12.431 14.252 1.00 96.06 84 ALA A C 1
ATOM 667 O O . ALA A 1 84 ? -2.687 11.943 15.370 1.00 96.06 84 ALA A O 1
ATOM 668 N N . GLU A 1 85 ? -3.536 13.081 13.647 1.00 97.06 85 GLU A N 1
ATOM 669 C CA . GLU A 1 85 ? -4.875 13.241 14.227 1.00 97.06 85 GLU A CA 1
ATOM 670 C C . GLU A 1 85 ? -5.591 11.892 14.372 1.00 97.06 85 GLU A C 1
ATOM 672 O O . GLU A 1 85 ? -6.099 11.575 15.448 1.00 97.06 85 GLU A O 1
ATOM 677 N N . ALA A 1 86 ? -5.569 11.056 13.329 1.00 97.25 86 ALA A N 1
ATOM 678 C CA . ALA A 1 86 ? -6.172 9.725 13.363 1.00 97.25 86 ALA A CA 1
ATOM 679 C C . ALA A 1 86 ? -5.542 8.842 14.452 1.00 97.25 86 ALA A C 1
ATOM 681 O O . ALA A 1 86 ? -6.248 8.190 15.224 1.00 97.25 86 ALA A O 1
ATOM 682 N N . THR A 1 87 ? -4.211 8.851 14.566 1.00 97.75 87 THR A N 1
ATOM 683 C CA . THR A 1 87 ? -3.509 8.102 15.620 1.00 97.75 87 THR A CA 1
ATOM 684 C C . THR A 1 87 ? -3.809 8.663 17.014 1.00 97.75 87 THR A C 1
ATOM 686 O O . THR A 1 87 ? -4.063 7.893 17.940 1.00 97.75 87 THR A O 1
ATOM 689 N N . ALA A 1 88 ? -3.878 9.985 17.188 1.00 98.19 88 ALA A N 1
ATOM 690 C CA . ALA A 1 88 ? -4.270 10.586 18.462 1.00 98.19 88 ALA A CA 1
ATOM 691 C C . ALA A 1 88 ? -5.688 10.169 18.891 1.00 98.19 88 ALA A C 1
ATOM 693 O O . ALA A 1 88 ? -5.885 9.795 20.049 1.00 98.19 88 ALA A O 1
ATOM 694 N N . LEU A 1 89 ? -6.653 10.162 17.964 1.00 97.94 89 LEU A N 1
ATOM 695 C CA . LEU A 1 89 ? -8.030 9.735 18.230 1.00 97.94 89 LEU A CA 1
ATOM 696 C C . LEU A 1 89 ? -8.111 8.253 18.607 1.00 97.94 89 LEU A C 1
ATOM 698 O O . LEU A 1 89 ? -8.729 7.916 19.614 1.00 97.94 89 LEU A O 1
ATOM 702 N N . LEU A 1 90 ? -7.445 7.368 17.860 1.00 97.12 90 LEU A N 1
ATOM 703 C CA . LEU A 1 90 ? -7.418 5.933 18.169 1.00 97.12 90 LEU A CA 1
ATOM 704 C C . LEU A 1 90 ? -6.788 5.657 19.540 1.00 97.12 90 LEU A C 1
ATOM 706 O O . LEU A 1 90 ? -7.292 4.837 20.308 1.00 97.12 90 LEU A O 1
ATOM 710 N N . LYS A 1 91 ? -5.715 6.379 19.878 1.00 97.88 91 LYS A N 1
ATOM 711 C CA . LYS A 1 91 ? -5.078 6.286 21.193 1.00 97.88 91 LYS A CA 1
ATOM 712 C C . LYS A 1 91 ? -5.991 6.803 22.308 1.00 97.88 91 LYS A C 1
ATOM 714 O O . LYS A 1 91 ? -6.040 6.195 23.373 1.00 97.88 91 LYS A O 1
ATOM 719 N N . ALA A 1 92 ? -6.729 7.890 22.073 1.00 97.81 92 ALA A N 1
ATOM 720 C CA . ALA A 1 92 ? -7.691 8.435 23.033 1.00 97.81 92 ALA A CA 1
ATOM 721 C C . ALA A 1 92 ? -8.859 7.471 23.313 1.00 97.81 92 ALA A C 1
ATOM 723 O O . ALA A 1 92 ? -9.373 7.454 24.427 1.00 97.81 92 ALA A O 1
ATOM 724 N N . GLN A 1 93 ? -9.219 6.623 22.344 1.00 96.12 93 GLN A N 1
ATOM 725 C CA . GLN A 1 93 ? -10.186 5.528 22.516 1.00 96.12 93 GLN A CA 1
ATOM 726 C C . GLN A 1 93 ? -9.597 4.288 23.220 1.00 96.12 93 GLN A C 1
ATOM 728 O O . GLN A 1 93 ? -10.271 3.271 23.360 1.00 96.12 93 GLN A O 1
ATOM 733 N N . GLY A 1 94 ? -8.341 4.345 23.678 1.00 96.62 94 GLY A N 1
ATOM 734 C CA . GLY A 1 94 ? -7.708 3.278 24.454 1.00 96.62 94 GLY A CA 1
ATOM 735 C C . GLY A 1 94 ? -7.079 2.156 23.625 1.00 96.62 94 GLY A C 1
ATOM 736 O O . GLY A 1 94 ? -6.720 1.126 24.192 1.00 96.62 94 GLY A O 1
ATOM 737 N N . HIS A 1 95 ? -6.928 2.322 22.307 1.00 98.12 95 HIS A N 1
ATOM 738 C CA . HIS A 1 95 ? -6.218 1.354 21.466 1.00 98.12 95 HIS A CA 1
ATOM 739 C C . HIS A 1 95 ? -4.691 1.445 21.635 1.00 98.12 95 HIS A C 1
ATOM 741 O O . HIS A 1 95 ? -4.132 2.510 21.911 1.00 98.12 95 HIS A O 1
ATOM 747 N N . GLU A 1 96 ? -3.999 0.321 21.438 1.00 98.38 96 GLU A N 1
ATOM 748 C CA . GLU A 1 96 ? -2.537 0.252 21.456 1.00 98.38 96 GLU A CA 1
ATOM 749 C C . GLU A 1 96 ? -2.001 0.566 20.056 1.00 98.38 96 GLU A C 1
ATOM 751 O O . GLU A 1 96 ? -2.314 -0.134 19.093 1.00 98.38 96 GLU A O 1
ATOM 756 N N . LEU A 1 97 ? -1.180 1.611 19.937 1.00 98.44 97 LEU A N 1
ATOM 757 C CA . LEU A 1 97 ? -0.540 1.977 18.675 1.00 98.44 97 LEU A CA 1
ATOM 758 C C . LEU A 1 97 ? 0.915 1.526 18.648 1.00 98.44 97 LEU A C 1
ATOM 760 O O . LEU A 1 97 ? 1.699 1.893 19.524 1.00 98.44 97 LEU A O 1
ATOM 764 N N . ILE A 1 98 ? 1.274 0.785 17.605 1.00 98.38 98 ILE A N 1
ATOM 765 C CA . ILE A 1 98 ? 2.615 0.245 17.395 1.00 98.38 98 ILE A CA 1
ATOM 766 C C . ILE A 1 98 ? 3.198 0.913 16.154 1.00 98.38 98 ILE A C 1
ATOM 768 O O . ILE A 1 98 ? 2.822 0.593 15.031 1.00 98.38 98 ILE A O 1
ATOM 772 N N . TYR A 1 99 ? 4.103 1.868 16.348 1.00 97.50 99 TYR A N 1
ATOM 773 C CA . TYR A 1 99 ? 4.759 2.568 15.244 1.00 97.50 99 TYR A CA 1
ATOM 774 C C . TYR A 1 99 ? 5.784 1.647 14.584 1.00 97.50 99 TYR A C 1
ATOM 776 O O . TYR A 1 99 ? 6.785 1.285 15.200 1.00 97.50 99 TYR A O 1
ATOM 784 N N . LEU A 1 100 ? 5.510 1.252 13.341 1.00 97.19 100 LEU A N 1
ATOM 785 C CA . LEU A 1 100 ? 6.313 0.278 12.609 1.00 97.19 100 LEU A CA 1
ATOM 786 C C . LEU A 1 100 ? 7.476 0.984 11.908 1.00 97.19 100 LEU A C 1
ATOM 788 O O . LEU A 1 100 ? 7.272 1.933 11.146 1.00 97.19 100 LEU A O 1
ATOM 792 N N . ALA A 1 101 ? 8.699 0.511 12.142 1.00 94.19 101 ALA A N 1
ATOM 793 C CA . ALA A 1 101 ? 9.883 1.098 11.526 1.00 94.19 101 ALA A CA 1
ATOM 794 C C . ALA A 1 101 ? 9.929 0.830 10.007 1.00 94.19 101 ALA A C 1
ATOM 796 O O . ALA A 1 101 ? 9.413 -0.175 9.507 1.00 94.19 101 ALA A O 1
ATOM 797 N N . SER A 1 102 ? 10.604 1.687 9.234 1.00 92.75 102 SER A N 1
ATOM 798 C CA . SER A 1 102 ? 10.756 1.465 7.784 1.00 92.75 102 SER A CA 1
ATOM 799 C C . SER A 1 102 ? 11.512 0.170 7.466 1.00 92.75 102 SER A C 1
ATOM 801 O O . SER A 1 102 ? 11.168 -0.526 6.518 1.00 92.75 102 SER A O 1
ATOM 803 N N . GLN A 1 103 ? 12.482 -0.202 8.308 1.00 92.69 103 GLN A N 1
ATOM 804 C CA . GLN A 1 103 ? 13.256 -1.446 8.190 1.00 92.69 103 GLN A CA 1
ATOM 805 C C . GLN A 1 103 ? 12.423 -2.697 8.503 1.00 92.69 103 GLN A C 1
ATOM 807 O O . GLN A 1 103 ? 12.806 -3.810 8.150 1.00 92.69 103 GLN A O 1
ATOM 812 N N . GLU A 1 104 ? 11.303 -2.516 9.197 1.00 94.50 104 GLU A N 1
ATOM 813 C CA . GLU A 1 104 ? 10.350 -3.569 9.529 1.00 94.50 104 GLU A CA 1
ATOM 814 C C . GLU A 1 104 ? 9.270 -3.714 8.449 1.00 94.50 104 GLU A C 1
ATOM 816 O O . GLU A 1 104 ? 8.884 -4.828 8.109 1.00 94.50 104 GLU A O 1
ATOM 821 N N . THR A 1 105 ? 8.804 -2.595 7.886 1.00 95.88 105 THR A N 1
ATOM 822 C CA . THR A 1 105 ? 7.735 -2.576 6.873 1.00 95.88 105 THR A CA 1
ATOM 823 C C . THR A 1 105 ? 8.217 -2.881 5.456 1.00 95.88 105 THR A C 1
ATOM 825 O O . THR A 1 105 ? 7.406 -3.301 4.636 1.00 95.88 105 THR A O 1
ATOM 828 N N . LEU A 1 106 ? 9.510 -2.698 5.154 1.00 95.75 106 LEU A N 1
ATOM 829 C CA . LEU A 1 106 ? 10.129 -3.077 3.871 1.00 95.75 106 LEU A CA 1
ATOM 830 C C . LEU A 1 106 ? 9.391 -2.510 2.644 1.00 95.75 106 LEU A C 1
ATOM 832 O O . LEU A 1 106 ? 9.287 -3.152 1.597 1.00 95.75 106 LEU A O 1
ATOM 836 N N . ILE A 1 107 ? 8.822 -1.306 2.787 1.00 96.12 107 ILE A N 1
ATOM 837 C CA . ILE A 1 107 ? 8.005 -0.672 1.744 1.00 96.12 107 ILE A CA 1
ATOM 838 C C . ILE A 1 107 ? 8.830 -0.480 0.473 1.00 96.12 107 ILE A C 1
ATOM 840 O O . ILE A 1 107 ? 8.313 -0.732 -0.612 1.00 96.12 107 ILE A O 1
ATOM 844 N N . GLY A 1 108 ? 10.095 -0.065 0.585 1.00 95.06 108 GLY A N 1
ATOM 845 C CA . GLY A 1 108 ? 10.982 0.113 -0.566 1.00 95.06 108 GLY A CA 1
ATOM 846 C C . GLY A 1 108 ? 11.167 -1.179 -1.364 1.00 95.06 108 GLY A C 1
ATOM 847 O O . GLY A 1 108 ? 10.917 -1.199 -2.565 1.00 95.06 108 GLY A O 1
ATOM 848 N N . GLU A 1 109 ? 11.512 -2.270 -0.687 1.00 96.81 109 GLU A N 1
ATOM 849 C CA . GLU A 1 109 ? 11.771 -3.580 -1.288 1.00 96.81 109 GLU A CA 1
ATOM 850 C C . GLU A 1 109 ? 10.505 -4.201 -1.890 1.00 96.81 109 GLU A C 1
ATOM 852 O O . GLU A 1 109 ? 10.535 -4.759 -2.988 1.00 96.81 109 GLU A O 1
ATOM 857 N N . LEU A 1 110 ? 9.365 -4.073 -1.205 1.00 97.38 110 LEU A N 1
ATOM 858 C CA . LEU A 1 110 ? 8.073 -4.533 -1.718 1.00 97.38 110 LEU A CA 1
ATOM 859 C C . LEU A 1 110 ? 7.666 -3.772 -2.985 1.00 97.38 110 LEU A C 1
ATOM 861 O O . LEU A 1 110 ? 7.196 -4.386 -3.946 1.00 97.38 110 LEU A O 1
ATOM 865 N N . ASN A 1 111 ? 7.868 -2.453 -3.000 1.00 96.38 111 ASN A N 1
ATOM 866 C CA . ASN A 1 111 ? 7.644 -1.616 -4.177 1.00 96.38 111 ASN A CA 1
ATOM 867 C C . ASN A 1 111 ? 8.574 -1.991 -5.331 1.00 96.38 111 ASN A C 1
ATOM 869 O O . ASN A 1 111 ? 8.125 -2.113 -6.469 1.00 96.38 111 ASN A O 1
ATOM 873 N N . GLU A 1 112 ? 9.856 -2.200 -5.039 1.00 95.31 112 GLU A N 1
ATOM 874 C CA . GLU A 1 112 ? 10.862 -2.586 -6.020 1.00 95.31 112 GLU A CA 1
ATOM 875 C C . GLU A 1 112 ? 10.480 -3.895 -6.726 1.00 95.31 112 GLU A C 1
ATOM 877 O O . GLU A 1 112 ? 10.440 -3.946 -7.959 1.00 95.31 112 GLU A O 1
ATOM 882 N N . VAL A 1 113 ? 10.129 -4.932 -5.960 1.00 96.62 113 VAL A N 1
ATOM 883 C CA . VAL A 1 113 ? 9.671 -6.220 -6.503 1.00 96.62 113 VAL A CA 1
ATOM 884 C C . VAL A 1 113 ? 8.402 -6.051 -7.334 1.00 96.62 113 VAL A C 1
ATOM 886 O O . VAL A 1 113 ? 8.320 -6.582 -8.444 1.00 96.62 113 VAL A O 1
ATOM 889 N N . ALA A 1 114 ? 7.424 -5.290 -6.836 1.00 95.38 114 ALA A N 1
ATOM 890 C CA . ALA A 1 114 ? 6.167 -5.070 -7.544 1.00 95.38 114 ALA A CA 1
ATOM 891 C C . ALA A 1 114 ? 6.373 -4.379 -8.893 1.00 95.38 114 ALA A C 1
ATOM 893 O O . ALA A 1 114 ? 5.824 -4.824 -9.899 1.00 95.38 114 ALA A O 1
ATOM 894 N N . MET A 1 115 ? 7.207 -3.341 -8.941 1.00 92.38 115 MET A N 1
ATOM 895 C CA . MET A 1 115 ? 7.490 -2.617 -10.179 1.00 92.38 115 MET A CA 1
ATOM 896 C C . MET A 1 115 ? 8.206 -3.481 -11.211 1.00 92.38 115 MET A C 1
ATOM 898 O O . MET A 1 115 ? 7.884 -3.405 -12.397 1.00 92.38 115 MET A O 1
ATOM 902 N N . HIS A 1 116 ? 9.125 -4.344 -10.775 1.00 92.50 116 HIS A N 1
ATOM 903 C CA . HIS A 1 116 ? 9.749 -5.306 -11.677 1.00 92.50 116 HIS A CA 1
ATOM 904 C C . HIS A 1 116 ? 8.738 -6.319 -12.213 1.00 92.50 116 HIS A C 1
ATOM 906 O O . HIS A 1 116 ? 8.764 -6.593 -13.409 1.00 92.50 116 HIS A O 1
ATOM 912 N N . LEU A 1 117 ? 7.830 -6.827 -11.369 1.00 92.25 117 LEU A N 1
ATOM 913 C CA . LEU A 1 117 ? 6.760 -7.738 -11.787 1.00 92.25 117 LEU A CA 1
ATOM 914 C C . LEU A 1 117 ? 5.793 -7.079 -12.782 1.00 92.25 117 LEU A C 1
ATOM 916 O O . LEU A 1 117 ? 5.458 -7.699 -13.788 1.00 92.25 117 LEU A O 1
ATOM 920 N N . TYR A 1 118 ? 5.386 -5.824 -12.558 1.00 88.56 118 TYR A N 1
ATOM 921 C CA . TYR A 1 118 ? 4.557 -5.078 -13.514 1.00 88.56 118 TYR A CA 1
ATOM 922 C C . TYR A 1 118 ? 5.277 -4.841 -14.847 1.00 88.56 118 TYR A C 1
ATOM 924 O O . TYR A 1 118 ? 4.651 -4.877 -15.903 1.00 88.56 118 TYR A O 1
ATOM 932 N N . GLY A 1 119 ? 6.594 -4.628 -14.806 1.00 86.50 119 GLY A N 1
ATOM 933 C CA . GLY A 1 119 ? 7.427 -4.404 -15.986 1.00 86.50 119 GLY A CA 1
ATOM 934 C C . GLY A 1 119 ? 7.842 -5.668 -16.748 1.00 86.50 119 GLY A C 1
ATOM 935 O O . GLY A 1 119 ? 8.570 -5.546 -17.732 1.00 86.50 119 GLY A O 1
ATOM 936 N N . LEU A 1 120 ? 7.432 -6.871 -16.319 1.00 85.44 120 LEU A N 1
ATOM 937 C CA . LEU A 1 120 ? 7.774 -8.119 -17.018 1.00 85.44 120 LEU A CA 1
ATOM 938 C C . LEU A 1 120 ? 7.062 -8.275 -18.366 1.00 85.44 120 LEU A C 1
ATOM 940 O O . LEU A 1 120 ? 7.573 -8.987 -19.229 1.00 85.44 120 LEU A O 1
ATOM 944 N N . ASP A 1 121 ? 5.901 -7.641 -18.552 1.00 79.12 121 ASP A N 1
ATOM 945 C CA . ASP A 1 121 ? 5.152 -7.692 -19.809 1.00 79.12 121 ASP A CA 1
ATOM 946 C C . ASP A 1 121 ? 5.314 -6.390 -20.619 1.00 79.12 121 ASP A C 1
ATOM 948 O O . ASP A 1 121 ? 4.605 -5.409 -20.375 1.00 79.12 121 ASP A O 1
ATOM 952 N N . PRO A 1 122 ? 6.208 -6.352 -21.626 1.00 78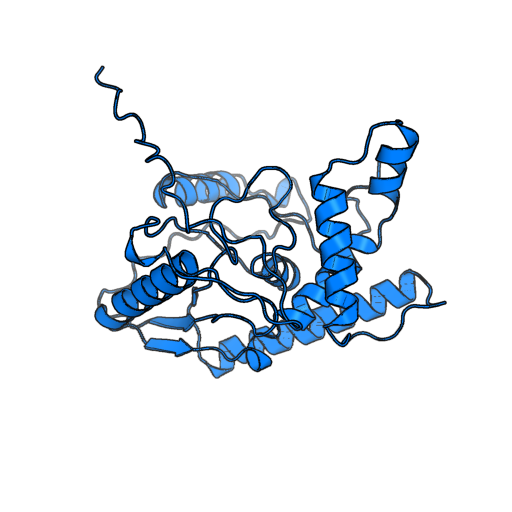.19 122 PRO A N 1
ATOM 953 C CA . PRO A 1 122 ? 6.392 -5.171 -22.465 1.00 78.19 122 PRO A CA 1
ATOM 954 C C . PRO A 1 122 ? 5.280 -5.000 -23.515 1.00 78.19 122 PRO A C 1
ATOM 956 O O . PRO A 1 122 ? 5.296 -4.028 -24.275 1.00 78.19 122 PRO A O 1
ATOM 959 N N . LEU A 1 123 ? 4.322 -5.931 -23.625 1.00 81.25 123 LEU A N 1
ATOM 960 C CA . LEU A 1 123 ? 3.342 -5.899 -24.711 1.00 81.25 123 LEU A CA 1
ATOM 961 C C . LEU A 1 123 ? 2.381 -4.716 -24.599 1.00 81.25 123 LEU A C 1
ATOM 963 O O . LEU A 1 123 ? 2.034 -4.146 -25.635 1.00 81.25 123 LEU A O 1
ATOM 967 N N . ALA A 1 124 ? 2.003 -4.312 -23.383 1.00 79.88 124 ALA A N 1
ATOM 968 C CA . ALA A 1 124 ? 1.063 -3.213 -23.161 1.00 79.88 124 ALA A CA 1
ATOM 969 C C . ALA A 1 124 ? 1.529 -1.914 -23.838 1.00 79.88 124 ALA A C 1
ATOM 971 O O . ALA A 1 124 ? 0.809 -1.351 -24.663 1.00 79.88 124 ALA A O 1
ATOM 972 N N . ILE A 1 125 ? 2.771 -1.489 -23.577 1.00 81.88 125 ILE A N 1
ATOM 973 C CA . ILE A 1 125 ? 3.332 -0.288 -24.211 1.00 81.88 125 ILE A CA 1
ATOM 974 C C . ILE A 1 125 ? 3.534 -0.487 -25.718 1.00 81.88 125 ILE A C 1
ATOM 976 O O . ILE A 1 125 ? 3.328 0.440 -26.498 1.00 81.88 125 ILE A O 1
ATOM 980 N N . SER A 1 126 ? 3.859 -1.710 -26.156 1.00 85.44 126 SER A N 1
ATOM 981 C CA . SER A 1 126 ? 4.011 -2.010 -27.583 1.00 85.44 126 SER A CA 1
ATOM 982 C C . SER A 1 126 ? 2.715 -1.798 -28.372 1.00 85.44 126 SER A C 1
ATOM 984 O O . SER A 1 126 ? 2.774 -1.393 -29.531 1.00 85.44 126 SER A O 1
ATOM 986 N N . TYR A 1 127 ? 1.548 -2.043 -27.763 1.00 87.81 127 TYR A N 1
ATOM 987 C CA . TYR A 1 127 ? 0.256 -1.802 -28.404 1.00 87.81 127 TYR A CA 1
ATOM 988 C C . TYR A 1 127 ? -0.034 -0.310 -28.556 1.00 87.81 127 TYR A C 1
ATOM 990 O O . TYR A 1 127 ? -0.438 0.097 -29.641 1.00 87.81 127 TYR A O 1
ATOM 998 N N . VAL A 1 128 ? 0.249 0.495 -27.526 1.00 86.31 128 VAL A N 1
ATOM 999 C CA . VAL A 1 128 ? 0.116 1.963 -27.583 1.00 86.31 128 VAL A CA 1
ATOM 1000 C C . VAL A 1 128 ? 0.978 2.531 -28.712 1.00 86.31 128 VAL A C 1
ATOM 1002 O O . VAL A 1 128 ? 0.488 3.266 -29.565 1.00 86.31 128 VAL A O 1
ATOM 1005 N N . VAL A 1 129 ? 2.244 2.107 -28.787 1.00 87.56 129 VAL A N 1
ATOM 1006 C CA . VAL A 1 129 ? 3.170 2.544 -29.844 1.00 87.56 129 VAL A CA 1
ATOM 1007 C C . VAL A 1 129 ? 2.686 2.112 -31.232 1.00 87.56 129 VAL A C 1
ATOM 1009 O O . VAL A 1 129 ? 2.703 2.912 -32.162 1.00 87.56 129 VAL A O 1
ATOM 1012 N N . LYS A 1 130 ? 2.225 0.863 -31.389 1.00 91.12 130 LYS A N 1
ATOM 1013 C CA . LYS A 1 130 ? 1.704 0.355 -32.673 1.00 91.12 130 LYS A CA 1
ATOM 1014 C C . LYS A 1 130 ? 0.422 1.053 -33.123 1.00 91.12 130 LYS A C 1
ATOM 1016 O O . LYS A 1 130 ? 0.203 1.158 -34.325 1.00 91.12 130 LYS A O 1
ATOM 1021 N N . ALA A 1 131 ? -0.410 1.503 -32.186 1.00 92.50 131 ALA A N 1
ATOM 1022 C CA . ALA A 1 131 ? -1.622 2.260 -32.485 1.00 92.50 131 ALA A CA 1
ATOM 1023 C C . ALA A 1 131 ? -1.323 3.686 -32.984 1.00 92.50 131 ALA A C 1
ATOM 1025 O O . ALA A 1 131 ? -2.194 4.313 -33.579 1.00 92.50 131 ALA A O 1
ATOM 1026 N N . GLY A 1 132 ? -0.099 4.190 -32.779 1.00 92.81 132 GLY A N 1
ATOM 1027 C CA . GLY A 1 132 ? 0.287 5.552 -33.154 1.00 92.81 132 GLY A CA 1
ATOM 1028 C C . GLY A 1 132 ? -0.277 6.629 -32.222 1.00 92.81 132 GLY A C 1
ATOM 1029 O O . GLY A 1 132 ? -0.256 7.807 -32.573 1.00 92.81 132 GLY A O 1
ATOM 1030 N N . GLU A 1 133 ? -0.781 6.244 -31.047 1.00 88.94 133 GLU A N 1
ATOM 1031 C CA . GLU A 1 133 ? -1.304 7.182 -30.055 1.00 88.94 133 GLU A CA 1
ATOM 1032 C C . GLU A 1 133 ? -0.161 7.860 -29.279 1.00 88.94 133 GLU A C 1
ATOM 1034 O O . GLU A 1 133 ? 0.842 7.214 -28.952 1.00 88.94 133 GLU A O 1
ATOM 1039 N N . PRO A 1 134 ? -0.282 9.161 -28.954 1.00 90.12 134 PRO A N 1
ATOM 1040 C CA . PRO A 1 134 ? 0.698 9.833 -28.115 1.00 90.12 134 PRO A CA 1
ATOM 1041 C C . PRO A 1 134 ? 0.697 9.235 -26.704 1.00 90.12 134 PRO A C 1
ATOM 1043 O O . PRO A 1 134 ? -0.353 9.017 -26.099 1.00 90.12 134 PRO A O 1
ATOM 1046 N N . ILE A 1 135 ? 1.890 9.014 -26.147 1.00 90.00 135 ILE A N 1
ATOM 1047 C CA . ILE A 1 135 ? 2.035 8.546 -24.765 1.00 90.00 135 ILE A CA 1
ATOM 1048 C C . ILE A 1 135 ? 1.471 9.613 -23.821 1.00 90.00 135 ILE A C 1
ATOM 1050 O O . ILE A 1 135 ? 1.853 10.782 -23.894 1.00 90.00 135 ILE A O 1
ATOM 1054 N N . ALA A 1 136 ? 0.585 9.198 -22.911 1.00 91.06 136 ALA A N 1
ATOM 1055 C CA . ALA A 1 136 ? -0.020 10.095 -21.935 1.00 91.06 136 ALA A CA 1
ATOM 1056 C C . ALA A 1 136 ? 1.058 10.815 -21.092 1.00 91.06 136 ALA A C 1
ATOM 1058 O O . ALA A 1 136 ? 1.972 10.150 -20.586 1.00 91.06 136 ALA A O 1
ATOM 1059 N N . PRO A 1 137 ? 0.951 12.140 -20.864 1.00 94.31 137 PRO A N 1
ATOM 1060 C CA . PRO A 1 137 ? 1.943 12.884 -20.087 1.00 94.31 137 PRO A CA 1
ATOM 1061 C C . PRO A 1 137 ? 2.170 12.324 -18.675 1.00 94.31 137 PRO A C 1
ATOM 1063 O O . PRO A 1 137 ? 3.303 12.330 -18.193 1.00 94.31 137 PRO A O 1
ATOM 1066 N N . ALA A 1 138 ? 1.135 11.765 -18.036 1.00 92.81 138 ALA A N 1
ATOM 1067 C CA . ALA A 1 138 ? 1.263 11.070 -16.754 1.00 92.81 138 ALA A CA 1
ATOM 1068 C C . ALA A 1 138 ? 2.272 9.906 -16.792 1.00 92.81 138 ALA A C 1
ATOM 1070 O O . ALA A 1 138 ? 3.040 9.731 -15.847 1.00 92.81 138 ALA A O 1
ATOM 1071 N N . LEU A 1 139 ? 2.307 9.124 -17.879 1.00 90.31 139 LEU A N 1
ATOM 1072 C CA . LEU A 1 139 ? 3.231 7.992 -18.021 1.00 90.31 139 LEU A CA 1
ATOM 1073 C C . LEU A 1 139 ? 4.677 8.469 -18.167 1.00 90.31 139 LEU A C 1
ATOM 1075 O O . LEU A 1 139 ? 5.576 7.899 -17.551 1.00 90.31 139 LEU A O 1
ATOM 1079 N N . LEU A 1 140 ? 4.893 9.549 -18.924 1.00 92.19 140 LEU A N 1
ATOM 1080 C CA . LEU A 1 140 ? 6.209 10.181 -19.045 1.00 92.19 140 LEU A CA 1
ATOM 1081 C C . LEU A 1 140 ? 6.684 10.720 -17.690 1.00 92.19 140 LEU A C 1
ATOM 1083 O O . LEU A 1 140 ? 7.839 10.526 -17.316 1.00 92.19 140 LEU A O 1
ATOM 1087 N N . HIS A 1 141 ? 5.783 11.335 -16.921 1.00 93.62 141 HIS A N 1
ATOM 1088 C CA . HIS A 1 141 ? 6.093 11.816 -15.578 1.00 93.62 141 HIS A CA 1
ATOM 1089 C C . HIS A 1 141 ? 6.477 10.670 -14.627 1.00 93.62 141 HIS A C 1
ATOM 1091 O O . HIS A 1 141 ? 7.489 10.764 -13.932 1.00 93.62 141 HIS A O 1
ATOM 1097 N N . ILE A 1 142 ? 5.733 9.557 -14.643 1.00 92.31 142 ILE A N 1
ATOM 1098 C CA . ILE A 1 142 ? 6.087 8.344 -13.888 1.00 92.31 142 ILE A CA 1
ATOM 1099 C C . ILE A 1 142 ? 7.473 7.839 -14.304 1.00 92.31 142 ILE A C 1
ATOM 1101 O O . ILE A 1 142 ? 8.293 7.547 -13.436 1.00 92.31 142 ILE A O 1
ATOM 1105 N N . GLN A 1 143 ? 7.771 7.788 -15.606 1.00 90.44 143 GLN A N 1
ATOM 1106 C CA . GLN A 1 143 ? 9.082 7.368 -16.103 1.00 90.44 143 GLN A CA 1
ATOM 1107 C C . GLN A 1 143 ? 10.207 8.267 -15.569 1.00 90.44 143 GLN A C 1
ATOM 1109 O O . GLN A 1 143 ? 11.208 7.754 -15.075 1.00 90.44 143 GLN A O 1
ATOM 1114 N N . THR A 1 144 ? 10.037 9.593 -15.592 1.00 92.94 144 THR A N 1
ATOM 1115 C CA . THR A 1 144 ? 11.018 10.533 -15.025 1.00 92.94 144 THR A CA 1
ATOM 1116 C C . THR A 1 144 ? 11.266 10.277 -13.537 1.00 92.94 144 THR A C 1
ATOM 1118 O O . THR A 1 144 ? 12.417 10.257 -13.097 1.00 92.94 144 THR A O 1
ATOM 1121 N N . LEU A 1 145 ? 10.209 10.046 -12.752 1.00 92.44 145 LEU A N 1
ATOM 1122 C CA . LEU A 1 145 ? 10.352 9.748 -11.325 1.00 92.44 145 LEU A CA 1
ATOM 1123 C C . LEU A 1 145 ? 11.017 8.390 -11.077 1.00 92.44 145 LEU A C 1
ATOM 1125 O O . LEU A 1 145 ? 11.809 8.275 -10.147 1.00 92.44 145 LEU A O 1
ATOM 1129 N N . MET A 1 146 ? 10.748 7.385 -11.911 1.00 89.75 146 MET A N 1
ATOM 1130 C CA . MET A 1 146 ? 11.404 6.078 -11.825 1.00 89.75 146 MET A CA 1
ATOM 1131 C C . MET A 1 146 ? 12.901 6.168 -12.133 1.00 89.75 146 MET A C 1
ATOM 1133 O O . MET A 1 146 ? 13.700 5.569 -11.416 1.00 89.75 146 MET A O 1
ATOM 1137 N N . GLU A 1 147 ? 13.306 6.943 -13.143 1.00 91.69 147 GLU A N 1
ATOM 1138 C CA . GLU A 1 147 ? 14.730 7.184 -13.415 1.00 91.69 147 GLU A CA 1
ATOM 1139 C C . GLU A 1 147 ? 15.406 7.924 -12.258 1.00 91.69 147 GLU A C 1
ATOM 1141 O O . GLU A 1 147 ? 16.498 7.547 -11.841 1.00 91.69 147 GLU A O 1
ATOM 1146 N N . ARG A 1 148 ? 14.728 8.911 -11.657 1.00 91.81 148 ARG A N 1
ATOM 1147 C CA . ARG A 1 148 ? 15.218 9.554 -10.431 1.00 91.81 148 ARG A CA 1
ATOM 1148 C C . ARG A 1 148 ? 15.324 8.564 -9.269 1.00 91.81 148 ARG A C 1
ATOM 1150 O O . ARG A 1 148 ? 16.283 8.625 -8.511 1.00 91.81 148 ARG A O 1
ATOM 1157 N N . LEU A 1 149 ? 14.371 7.642 -9.117 1.00 91.50 149 LEU A N 1
ATOM 1158 C CA . LEU A 1 149 ? 14.408 6.652 -8.040 1.00 91.50 149 LEU A CA 1
ATOM 1159 C C . LEU A 1 149 ? 15.644 5.758 -8.165 1.00 91.50 149 LEU A C 1
ATOM 1161 O O . LEU A 1 149 ? 16.313 5.518 -7.167 1.00 91.50 149 LEU A O 1
ATOM 1165 N N . LYS A 1 150 ? 16.004 5.341 -9.384 1.00 89.81 150 LYS A N 1
ATOM 1166 C CA . LYS A 1 150 ? 17.205 4.529 -9.640 1.00 89.81 150 LYS A CA 1
ATOM 1167 C C . LYS A 1 150 ? 18.512 5.220 -9.241 1.00 89.81 150 LYS A C 1
ATOM 1169 O O . LYS A 1 150 ? 19.476 4.528 -8.933 1.00 89.81 150 LYS A O 1
ATOM 1174 N N . THR A 1 151 ? 18.576 6.555 -9.255 1.00 90.50 151 THR A N 1
ATOM 1175 C CA . THR A 1 151 ? 19.803 7.282 -8.879 1.00 90.50 151 THR A CA 1
ATOM 1176 C C . THR A 1 151 ? 19.958 7.464 -7.372 1.00 90.50 151 THR A C 1
ATOM 1178 O O . THR A 1 151 ? 21.079 7.632 -6.897 1.00 90.50 151 THR A O 1
ATOM 1181 N N . ILE A 1 152 ? 18.858 7.422 -6.617 1.00 90.19 152 ILE A N 1
ATOM 1182 C CA . ILE A 1 152 ? 18.848 7.689 -5.169 1.00 90.19 152 ILE A CA 1
ATOM 1183 C C . ILE A 1 152 ? 18.620 6.430 -4.327 1.00 90.19 152 ILE A C 1
ATOM 1185 O O . ILE A 1 152 ? 18.992 6.397 -3.155 1.00 90.19 152 ILE A O 1
ATOM 1189 N N . HIS A 1 153 ? 17.999 5.399 -4.900 1.00 87.50 153 HIS A N 1
ATOM 1190 C CA . HIS A 1 153 ? 17.695 4.144 -4.229 1.00 87.50 153 HIS A CA 1
ATOM 1191 C C . HIS A 1 153 ? 18.656 3.050 -4.687 1.00 87.50 153 HIS A C 1
ATOM 1193 O O . HIS A 1 153 ? 18.777 2.754 -5.876 1.00 87.50 153 HIS A O 1
ATOM 1199 N N . LYS A 1 154 ? 19.318 2.412 -3.722 1.00 88.38 154 LYS A N 1
ATOM 1200 C CA . LYS A 1 154 ? 20.139 1.234 -3.983 1.00 88.38 154 LYS A CA 1
ATOM 1201 C C . LYS A 1 154 ? 19.244 -0.001 -4.049 1.00 88.38 154 LYS A C 1
ATOM 1203 O O . LYS A 1 154 ? 18.706 -0.404 -3.022 1.00 88.38 154 LYS A O 1
ATOM 1208 N N . SER A 1 155 ? 19.164 -0.595 -5.240 1.00 91.06 155 SER A N 1
ATOM 1209 C CA . SER A 1 155 ? 18.423 -1.835 -5.498 1.00 91.06 155 SER A CA 1
ATOM 1210 C C . SER A 1 155 ? 18.781 -2.938 -4.505 1.00 91.06 155 SER A C 1
ATOM 1212 O O . SER A 1 155 ? 19.964 -3.168 -4.227 1.00 91.06 155 SER A O 1
ATOM 1214 N N . THR A 1 156 ? 17.764 -3.639 -4.000 1.00 90.62 156 THR A N 1
ATOM 1215 C CA . THR A 1 156 ? 17.943 -4.868 -3.208 1.00 90.62 156 THR A CA 1
ATOM 1216 C C . THR A 1 156 ? 17.871 -6.129 -4.064 1.00 90.62 156 THR A C 1
ATOM 1218 O O . THR A 1 156 ? 18.194 -7.220 -3.590 1.00 90.62 156 THR A O 1
ATOM 1221 N N . LEU A 1 157 ? 17.471 -5.981 -5.326 1.00 94.19 157 LEU A N 1
ATOM 1222 C CA . LEU A 1 157 ? 17.434 -7.041 -6.323 1.00 94.19 157 LEU A CA 1
ATOM 1223 C C . LEU A 1 157 ? 18.783 -7.191 -7.047 1.00 94.19 157 LEU A C 1
ATOM 1225 O O . LEU A 1 157 ? 19.548 -6.221 -7.132 1.00 94.19 157 LEU A O 1
ATOM 1229 N N . PRO A 1 158 ? 19.084 -8.394 -7.578 1.00 92.88 158 PRO A N 1
ATOM 1230 C CA . PRO A 1 158 ? 20.243 -8.594 -8.439 1.00 92.88 158 PRO A CA 1
ATOM 1231 C C . PRO A 1 158 ? 20.109 -7.795 -9.739 1.00 92.88 158 PRO A C 1
ATOM 1233 O O . PRO A 1 158 ? 19.007 -7.439 -10.160 1.00 92.88 158 PRO A O 1
ATOM 1236 N N . ASP A 1 159 ? 21.240 -7.555 -10.403 1.00 91.12 159 ASP A N 1
ATOM 1237 C CA . ASP A 1 159 ? 21.218 -7.037 -11.767 1.00 91.12 159 ASP A CA 1
ATOM 1238 C C . ASP A 1 159 ? 20.593 -8.085 -12.702 1.00 91.12 159 ASP A C 1
ATOM 1240 O O . ASP A 1 159 ? 20.994 -9.249 -12.713 1.00 91.12 159 ASP A O 1
ATOM 1244 N N . PHE A 1 160 ? 19.595 -7.663 -13.475 1.00 91.44 160 PHE A N 1
ATOM 1245 C CA . PHE A 1 160 ? 18.897 -8.510 -14.438 1.00 91.44 160 PHE A CA 1
ATOM 1246 C C . PHE A 1 160 ? 19.479 -8.412 -15.855 1.00 91.44 160 PHE A C 1
ATOM 1248 O O . PHE A 1 160 ? 18.917 -8.994 -16.784 1.00 91.44 160 PHE A O 1
ATOM 1255 N N . ASN A 1 161 ? 20.579 -7.683 -16.057 1.00 90.44 161 ASN A N 1
ATOM 1256 C CA . ASN A 1 161 ? 21.258 -7.621 -17.348 1.00 90.44 161 ASN A CA 1
ATOM 1257 C C . ASN A 1 161 ? 21.675 -9.021 -17.822 1.00 90.44 161 ASN A C 1
ATOM 1259 O O . ASN A 1 161 ? 22.455 -9.712 -17.174 1.00 90.44 161 ASN A O 1
ATOM 1263 N N . GLY A 1 162 ? 21.149 -9.434 -18.979 1.00 89.38 162 GLY A N 1
ATOM 1264 C CA . GLY A 1 162 ? 21.422 -10.752 -19.560 1.00 89.38 162 GLY A CA 1
ATOM 1265 C C . GLY A 1 162 ? 20.714 -11.925 -18.871 1.00 89.38 162 GLY A C 1
ATOM 1266 O O . GLY A 1 162 ? 20.953 -13.065 -19.258 1.00 89.38 162 GLY A O 1
ATOM 1267 N N . VAL A 1 163 ? 19.842 -11.668 -17.890 1.00 91.50 163 VAL A N 1
ATOM 1268 C CA . VAL A 1 163 ? 19.022 -12.697 -17.238 1.00 91.50 163 VAL A CA 1
ATOM 1269 C C . VAL A 1 163 ? 17.782 -12.968 -18.091 1.00 91.50 163 VAL A C 1
ATOM 1271 O O . VAL A 1 163 ? 17.100 -12.038 -18.528 1.00 91.50 163 VAL A O 1
ATOM 1274 N N . ASP A 1 164 ? 17.489 -14.245 -18.332 1.00 91.75 164 ASP A N 1
ATOM 1275 C CA . ASP A 1 164 ? 16.276 -14.679 -19.025 1.00 91.75 164 ASP A CA 1
ATOM 1276 C C . ASP A 1 164 ? 14.998 -14.269 -18.253 1.00 91.75 164 ASP A C 1
ATOM 1278 O O . ASP A 1 164 ? 15.001 -14.055 -17.040 1.00 91.75 164 ASP A O 1
ATOM 1282 N N . ASN A 1 165 ? 13.871 -14.153 -18.959 1.00 87.25 165 ASN A N 1
ATOM 1283 C CA . ASN A 1 165 ? 12.603 -13.749 -18.357 1.00 87.25 165 ASN A CA 1
ATOM 1284 C C . ASN A 1 165 ? 12.029 -14.789 -17.381 1.00 87.25 165 ASN A C 1
ATOM 1286 O O . ASN A 1 165 ? 11.352 -14.387 -16.432 1.00 87.25 165 ASN A O 1
ATOM 1290 N N . LEU A 1 166 ? 12.257 -16.091 -17.589 1.00 88.94 166 LEU A N 1
ATOM 1291 C CA . LEU A 1 166 ? 11.807 -17.123 -16.648 1.00 88.94 166 LEU A CA 1
ATOM 1292 C C . LEU A 1 166 ? 12.637 -17.087 -15.364 1.00 88.94 166 LEU A C 1
ATOM 1294 O O . LEU A 1 166 ? 12.057 -17.090 -14.279 1.00 88.94 166 LEU A O 1
ATOM 1298 N N . ASP A 1 167 ? 13.957 -16.963 -15.477 1.00 92.31 167 ASP A N 1
ATOM 1299 C CA . ASP A 1 167 ? 14.861 -16.797 -14.337 1.00 92.31 167 ASP A CA 1
ATOM 1300 C C . ASP A 1 167 ? 14.538 -15.517 -13.563 1.00 92.31 167 ASP A C 1
ATOM 1302 O O . ASP A 1 167 ? 14.382 -15.534 -12.340 1.00 92.31 167 ASP A O 1
ATOM 1306 N N . LYS A 1 168 ? 14.336 -14.403 -14.274 1.00 92.38 168 LYS A N 1
ATOM 1307 C CA . LYS A 1 168 ? 13.913 -13.135 -13.675 1.00 92.38 168 LYS A CA 1
ATOM 1308 C C . LYS A 1 168 ? 12.588 -13.283 -12.928 1.00 92.38 168 LYS A C 1
ATOM 1310 O O . LYS A 1 168 ? 12.472 -12.821 -11.794 1.00 92.38 168 LYS A O 1
ATOM 1315 N N . LEU A 1 169 ? 11.598 -13.946 -13.526 1.00 91.94 169 LEU A N 1
ATOM 1316 C CA . LEU A 1 169 ? 10.318 -14.226 -12.874 1.00 91.94 169 LEU A CA 1
ATOM 1317 C C . LEU A 1 169 ? 10.495 -15.100 -11.623 1.00 91.94 169 LEU A C 1
ATOM 1319 O O . LEU A 1 169 ? 9.893 -14.807 -10.590 1.00 91.94 169 LEU A O 1
ATOM 1323 N N . ALA A 1 170 ? 11.322 -16.145 -11.693 1.00 93.00 170 ALA A N 1
ATOM 1324 C CA . ALA A 1 170 ? 11.600 -17.025 -10.563 1.00 93.00 170 ALA A CA 1
ATOM 1325 C C . ALA A 1 170 ? 12.246 -16.258 -9.398 1.00 93.00 170 ALA A C 1
ATOM 1327 O O . ALA A 1 170 ? 11.779 -16.364 -8.263 1.00 93.00 170 ALA A O 1
ATOM 1328 N N . ILE A 1 171 ? 13.248 -15.420 -9.686 1.00 95.38 171 ILE A N 1
ATOM 1329 C CA . ILE A 1 171 ? 13.917 -14.556 -8.701 1.00 95.38 171 ILE A CA 1
ATOM 1330 C C . ILE A 1 171 ? 12.914 -13.596 -8.050 1.00 95.38 171 ILE A C 1
ATOM 1332 O O . ILE A 1 171 ? 12.858 -13.492 -6.824 1.00 95.38 171 ILE A O 1
ATOM 1336 N N . LEU A 1 172 ? 12.091 -12.914 -8.853 1.00 95.38 172 LEU A N 1
ATOM 1337 C CA . LEU A 1 172 ? 11.107 -11.953 -8.351 1.00 95.38 172 LEU A CA 1
ATOM 1338 C C . LEU A 1 172 ? 10.035 -12.622 -7.486 1.00 95.38 172 LEU A C 1
ATOM 1340 O O . LEU A 1 172 ? 9.680 -12.090 -6.436 1.00 95.38 172 LEU A O 1
ATOM 1344 N N . ASN A 1 173 ? 9.545 -13.798 -7.884 1.00 94.69 173 ASN A N 1
ATOM 1345 C CA . ASN A 1 173 ? 8.570 -14.553 -7.099 1.00 94.69 173 ASN A CA 1
ATOM 1346 C C . ASN A 1 173 ? 9.163 -15.073 -5.786 1.00 94.69 173 ASN A C 1
ATOM 1348 O O . ASN A 1 173 ? 8.505 -14.973 -4.750 1.00 94.69 173 ASN A O 1
ATOM 1352 N N . ALA A 1 174 ? 10.403 -15.572 -5.803 1.00 96.19 174 ALA A N 1
ATOM 1353 C CA . ALA A 1 174 ? 11.102 -15.991 -4.590 1.00 96.19 174 ALA A CA 1
ATOM 1354 C C . ALA A 1 174 ? 11.279 -14.813 -3.621 1.00 96.19 174 ALA A C 1
ATOM 1356 O O . ALA A 1 174 ? 10.937 -14.920 -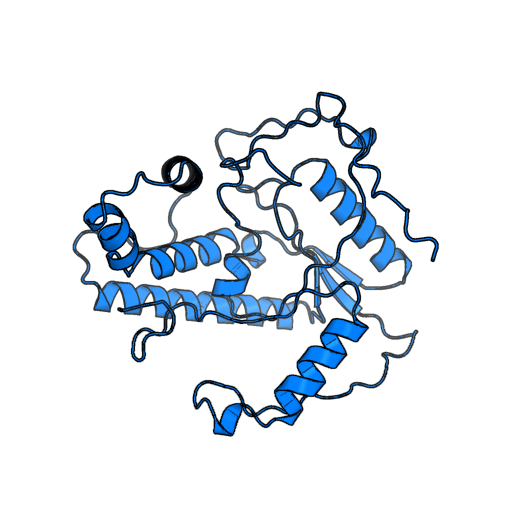2.443 1.00 96.19 174 ALA A O 1
ATOM 1357 N N . ARG A 1 175 ? 11.714 -13.653 -4.132 1.00 97.44 175 ARG A N 1
ATOM 1358 C CA . ARG A 1 175 ? 11.857 -12.438 -3.325 1.00 97.44 175 ARG A CA 1
ATOM 1359 C C . ARG A 1 175 ? 10.517 -11.938 -2.787 1.00 97.44 175 ARG A C 1
ATOM 1361 O O . ARG A 1 175 ? 10.431 -11.556 -1.623 1.00 97.44 175 ARG A O 1
ATOM 1368 N N . ARG A 1 176 ? 9.454 -11.964 -3.598 1.00 97.19 176 ARG A N 1
ATOM 1369 C CA . ARG A 1 176 ? 8.096 -11.616 -3.154 1.00 97.19 176 ARG A CA 1
ATOM 1370 C C . ARG A 1 176 ? 7.628 -12.528 -2.019 1.00 97.19 176 ARG A C 1
ATOM 1372 O O . ARG A 1 176 ? 7.073 -12.029 -1.046 1.00 97.19 176 ARG A O 1
ATOM 1379 N N . ALA A 1 177 ? 7.850 -13.839 -2.132 1.00 97.19 177 ALA A N 1
ATOM 1380 C CA . ALA A 1 177 ? 7.486 -14.806 -1.098 1.00 97.19 177 ALA A CA 1
ATOM 1381 C C . ALA A 1 177 ? 8.249 -14.552 0.213 1.00 97.19 177 ALA A C 1
ATOM 1383 O O . ALA A 1 177 ? 7.631 -14.491 1.272 1.00 97.19 177 ALA A O 1
ATOM 1384 N N . GLU A 1 178 ? 9.559 -14.305 0.136 1.00 98.06 178 GLU A N 1
ATOM 1385 C CA . GLU A 1 178 ? 10.382 -13.941 1.296 1.00 98.06 178 GLU A CA 1
ATOM 1386 C C . GLU A 1 178 ? 9.848 -12.683 2.001 1.00 98.06 178 GLU A C 1
ATOM 1388 O O . GLU A 1 178 ? 9.646 -12.680 3.215 1.00 98.06 178 GLU A O 1
ATOM 1393 N N . LEU A 1 179 ? 9.578 -11.611 1.248 1.00 98.12 179 LEU A N 1
ATOM 1394 C CA . LEU A 1 179 ? 9.076 -10.358 1.817 1.00 98.12 179 LEU A CA 1
ATOM 1395 C C . LEU A 1 179 ? 7.679 -10.522 2.436 1.00 98.12 179 LEU A C 1
ATOM 1397 O O . LEU A 1 179 ? 7.417 -9.943 3.491 1.00 98.12 179 LEU A O 1
ATOM 1401 N N . ARG A 1 180 ? 6.800 -11.333 1.830 1.00 97.69 180 ARG A N 1
ATOM 1402 C CA . ARG A 1 180 ? 5.482 -11.669 2.400 1.00 97.69 180 ARG A CA 1
ATOM 1403 C C . ARG A 1 180 ? 5.615 -12.394 3.736 1.00 97.69 180 ARG A C 1
ATOM 1405 O O . ARG A 1 180 ? 4.905 -12.036 4.675 1.00 97.69 180 ARG A O 1
ATOM 1412 N N . GLU A 1 181 ? 6.536 -13.348 3.848 1.00 98.19 181 GLU A N 1
ATOM 1413 C CA . GLU A 1 181 ? 6.780 -14.046 5.114 1.00 98.19 181 GLU A CA 1
ATOM 1414 C C . GLU A 1 181 ? 7.351 -13.119 6.185 1.00 98.19 181 GLU A C 1
ATOM 1416 O O . GLU A 1 181 ? 6.854 -13.115 7.310 1.00 98.19 181 GLU A O 1
ATOM 1421 N N . ARG A 1 182 ? 8.299 -12.242 5.838 1.00 98.06 182 ARG A N 1
ATOM 1422 C CA . ARG A 1 182 ? 8.816 -11.234 6.779 1.00 98.06 182 ARG A CA 1
ATOM 1423 C C . ARG A 1 182 ? 7.723 -10.279 7.262 1.00 98.06 182 ARG A C 1
ATOM 1425 O O . ARG A 1 182 ? 7.680 -9.927 8.440 1.00 98.06 182 ARG A O 1
ATOM 1432 N N . TYR A 1 183 ? 6.809 -9.882 6.377 1.00 97.94 183 TYR A N 1
ATOM 1433 C CA . TYR A 1 183 ? 5.676 -9.038 6.755 1.00 97.94 183 TYR A CA 1
ATOM 1434 C C . TYR A 1 183 ? 4.655 -9.800 7.619 1.00 97.94 183 TYR A C 1
ATOM 1436 O O . TYR A 1 183 ? 4.105 -9.244 8.566 1.00 97.94 183 TYR A O 1
ATOM 1444 N N . ARG A 1 184 ? 4.438 -11.098 7.378 1.00 97.94 184 ARG A N 1
ATOM 1445 C CA . ARG A 1 184 ? 3.634 -11.957 8.266 1.00 97.94 184 ARG A CA 1
ATOM 1446 C C . ARG A 1 184 ? 4.276 -12.078 9.653 1.00 97.94 184 ARG A C 1
ATOM 1448 O O . ARG A 1 184 ? 3.583 -11.982 10.665 1.00 97.94 184 ARG A O 1
ATOM 1455 N N . GLU A 1 185 ? 5.591 -12.271 9.722 1.00 98.19 185 GLU A N 1
ATOM 1456 C CA . GLU A 1 185 ? 6.344 -12.311 10.981 1.00 98.19 185 GLU A CA 1
ATOM 1457 C C . GLU A 1 185 ? 6.234 -10.999 11.753 1.00 98.19 185 GLU A C 1
ATOM 1459 O O . GLU A 1 185 ? 6.041 -11.034 12.966 1.00 98.19 185 GLU A O 1
ATOM 1464 N N . LEU A 1 186 ? 6.273 -9.855 11.062 1.00 97.88 186 LEU A N 1
ATOM 1465 C CA . LEU A 1 186 ? 6.005 -8.540 11.648 1.00 97.88 186 LEU A CA 1
ATOM 1466 C C . LEU A 1 186 ? 4.633 -8.497 12.339 1.00 97.88 186 LEU A C 1
ATOM 1468 O O . LEU A 1 186 ? 4.542 -8.074 13.494 1.00 97.88 186 LEU A O 1
ATOM 1472 N N . TRP A 1 187 ? 3.581 -8.965 11.657 1.00 97.88 187 TRP A N 1
ATOM 1473 C CA . TRP A 1 187 ? 2.223 -9.023 12.212 1.00 97.88 187 TRP A CA 1
ATOM 1474 C C . TRP A 1 187 ? 2.144 -9.900 13.460 1.00 97.88 187 TRP A C 1
ATOM 1476 O O . TRP A 1 187 ? 1.532 -9.500 14.449 1.00 97.88 187 TRP A O 1
ATOM 1486 N N . VAL A 1 188 ? 2.788 -11.071 13.440 1.00 98.25 188 VAL A N 1
ATOM 1487 C CA . VAL A 1 188 ? 2.813 -11.993 14.585 1.00 98.25 188 VAL A CA 1
ATOM 1488 C C . VAL A 1 188 ? 3.621 -11.416 15.748 1.00 98.25 188 VAL A C 1
ATOM 1490 O O . VAL A 1 188 ? 3.132 -11.402 16.875 1.00 98.25 188 VAL A O 1
ATOM 1493 N N . LYS A 1 189 ? 4.824 -10.894 15.481 1.00 98.00 189 LYS A N 1
ATOM 1494 C CA . LYS A 1 189 ? 5.726 -10.286 16.473 1.00 98.00 189 LYS A CA 1
ATOM 1495 C C . LYS A 1 189 ? 5.024 -9.185 17.262 1.00 98.00 189 LYS A C 1
ATOM 1497 O O . LYS A 1 189 ? 5.119 -9.140 18.486 1.00 98.00 189 LYS A O 1
ATOM 1502 N N . HIS A 1 190 ? 4.312 -8.310 16.558 1.00 98.12 190 HIS A N 1
ATOM 1503 C CA . HIS A 1 190 ? 3.609 -7.177 17.156 1.00 98.12 190 HIS A CA 1
ATOM 1504 C C . HIS A 1 190 ? 2.153 -7.489 17.515 1.00 98.12 190 HIS A C 1
ATOM 1506 O O . HIS A 1 190 ? 1.458 -6.613 18.014 1.00 98.12 190 HIS A O 1
ATOM 1512 N N . GLY A 1 191 ? 1.683 -8.723 17.298 1.00 97.94 191 GLY A N 1
ATOM 1513 C CA . GLY A 1 191 ? 0.308 -9.153 17.566 1.00 97.94 191 GLY A CA 1
ATOM 1514 C C . GLY A 1 191 ? -0.750 -8.223 16.966 1.00 97.94 191 GLY A C 1
ATOM 1515 O O . GLY A 1 191 ? -1.714 -7.884 17.652 1.00 97.94 191 GLY A O 1
ATOM 1516 N N . LEU A 1 192 ? -0.532 -7.767 15.730 1.00 98.19 192 LEU A N 1
ATOM 1517 C CA . LEU A 1 192 ? -1.345 -6.735 15.088 1.00 98.19 192 LEU A CA 1
ATOM 1518 C C . LEU A 1 192 ? -2.758 -7.239 14.779 1.00 98.19 192 LEU A C 1
ATOM 1520 O O . LEU A 1 192 ? -2.953 -8.367 14.328 1.00 98.19 192 LEU A O 1
ATOM 1524 N N . ASN A 1 193 ? -3.750 -6.374 14.989 1.00 97.31 193 ASN A N 1
ATOM 1525 C CA . ASN A 1 193 ? -5.125 -6.600 14.539 1.00 97.31 193 ASN A CA 1
ATOM 1526 C C . ASN A 1 193 ? -5.422 -5.872 13.225 1.00 97.31 193 ASN A C 1
ATOM 1528 O O . ASN A 1 193 ? -6.208 -6.363 12.420 1.00 97.31 193 ASN A O 1
ATOM 1532 N N . ALA A 1 194 ? -4.799 -4.714 13.019 1.00 96.94 194 ALA A N 1
ATOM 1533 C CA . ALA A 1 194 ? -4.919 -3.903 11.817 1.00 96.94 194 ALA A CA 1
ATOM 1534 C C . ALA A 1 194 ? -3.657 -3.051 11.631 1.00 96.94 194 ALA A C 1
ATOM 1536 O O . ALA A 1 194 ? -2.892 -2.853 12.578 1.00 96.94 194 ALA A O 1
ATOM 1537 N N . CYS A 1 195 ? -3.486 -2.499 10.430 1.00 97.38 195 CYS A N 1
ATOM 1538 C CA . CYS A 1 195 ? -2.511 -1.448 10.162 1.00 97.38 195 CYS A CA 1
ATOM 1539 C C . CYS A 1 195 ? -3.215 -0.184 9.661 1.00 97.38 195 CYS A C 1
ATOM 1541 O O . CYS A 1 195 ? -4.143 -0.262 8.859 1.00 97.38 195 CYS A O 1
ATOM 1543 N N . LEU A 1 196 ? -2.733 0.973 10.105 1.00 97.50 196 LEU A N 1
ATOM 1544 C CA . LEU A 1 196 ? -3.098 2.293 9.614 1.00 97.50 196 LEU A CA 1
ATOM 1545 C C . LEU A 1 196 ? -1.936 2.850 8.788 1.00 97.50 196 LEU A C 1
ATOM 1547 O O . LEU A 1 196 ? -0.796 2.889 9.256 1.00 97.50 196 LEU A O 1
ATOM 1551 N N . ALA A 1 197 ? -2.230 3.291 7.570 1.00 95.88 197 ALA A N 1
ATOM 1552 C CA . ALA A 1 197 ? -1.263 3.880 6.654 1.00 95.88 197 ALA A CA 1
ATOM 1553 C C . ALA A 1 197 ? -1.935 4.977 5.817 1.00 95.88 197 ALA A C 1
ATOM 1555 O O . ALA A 1 197 ? -3.128 4.864 5.521 1.00 95.88 197 ALA A O 1
ATOM 1556 N N . PRO A 1 198 ? -1.199 6.018 5.401 1.00 95.19 198 PRO A N 1
ATOM 1557 C CA . PRO A 1 198 ? -1.712 6.965 4.423 1.00 95.19 198 PRO A CA 1
ATOM 1558 C C . PRO A 1 198 ? -1.799 6.288 3.042 1.00 95.19 198 PRO A C 1
ATOM 1560 O O . PRO A 1 198 ? -0.863 5.589 2.664 1.00 95.19 198 PRO A O 1
ATOM 1563 N N . PRO A 1 199 ? -2.864 6.496 2.248 1.00 94.12 199 PRO A N 1
ATOM 1564 C CA . PRO A 1 199 ? -2.982 5.880 0.920 1.00 94.12 199 PRO A CA 1
ATOM 1565 C C . PRO A 1 199 ? -2.061 6.525 -0.130 1.00 94.12 199 PRO A C 1
ATOM 1567 O O . PRO A 1 199 ? -1.782 5.936 -1.173 1.00 94.12 199 PRO A O 1
ATOM 1570 N N . ALA A 1 200 ? -1.576 7.740 0.128 1.00 95.19 200 ALA A N 1
ATOM 1571 C CA . ALA A 1 200 ? -0.683 8.480 -0.752 1.00 95.19 200 ALA A CA 1
ATOM 1572 C C . ALA A 1 200 ? 0.212 9.423 0.058 1.00 95.19 200 ALA A C 1
ATOM 1574 O O . ALA A 1 200 ? -0.078 9.749 1.205 1.00 95.19 200 ALA A O 1
ATOM 1575 N N . GLN A 1 201 ? 1.286 9.909 -0.565 1.00 95.06 201 GLN A N 1
ATOM 1576 C CA . GLN A 1 201 ? 2.137 10.955 0.013 1.00 95.06 201 GLN A CA 1
ATOM 1577 C C . GLN A 1 201 ? 1.455 12.322 0.055 1.00 95.06 201 GLN A C 1
ATOM 1579 O O . GLN A 1 201 ? 1.909 13.205 0.767 1.00 95.06 201 GLN A O 1
ATOM 1584 N N . ASN A 1 202 ? 0.414 12.516 -0.745 1.00 93.56 202 ASN A N 1
ATOM 1585 C CA . ASN A 1 202 ? -0.134 13.808 -1.130 1.00 93.56 202 ASN A CA 1
ATOM 1586 C C . ASN A 1 202 ? -1.664 13.786 -1.086 1.00 93.56 202 ASN A C 1
ATOM 1588 O O . ASN A 1 202 ? -2.284 12.733 -0.935 1.00 93.56 202 ASN A O 1
ATOM 1592 N N . THR A 1 203 ? -2.253 14.971 -1.224 1.00 92.44 203 THR A N 1
ATOM 1593 C CA . THR A 1 203 ? -3.666 15.119 -1.589 1.00 92.44 203 THR A CA 1
ATOM 1594 C C . THR A 1 203 ? -3.796 15.188 -3.114 1.00 92.44 203 THR A C 1
ATOM 1596 O O . THR A 1 203 ? -2.849 14.860 -3.826 1.00 92.44 203 THR A O 1
ATOM 1599 N N . ALA A 1 204 ? -4.951 15.602 -3.640 1.00 91.69 204 ALA A N 1
ATOM 1600 C CA . ALA A 1 204 ? -5.137 15.752 -5.078 1.00 91.69 204 ALA A CA 1
ATOM 1601 C C . ALA A 1 204 ? -4.022 16.612 -5.706 1.00 91.69 204 ALA A C 1
ATOM 1603 O O . ALA A 1 204 ? -3.780 17.749 -5.304 1.00 91.69 204 ALA A O 1
ATOM 1604 N N . VAL A 1 205 ? -3.350 16.049 -6.707 1.00 91.19 205 VAL A N 1
ATOM 1605 C CA . VAL A 1 205 ? -2.286 16.708 -7.474 1.00 91.19 205 VAL A CA 1
ATOM 1606 C C . VAL A 1 205 ? -2.831 17.283 -8.779 1.00 91.19 205 VAL A C 1
ATOM 1608 O O . VAL A 1 205 ? -3.904 16.899 -9.251 1.00 91.19 205 VAL A O 1
ATOM 1611 N N . LYS A 1 206 ? -2.057 18.168 -9.411 1.00 91.94 206 LYS A N 1
ATOM 1612 C CA . LYS A 1 206 ? -2.325 18.613 -10.784 1.00 91.94 206 LYS A CA 1
ATOM 1613 C C . LYS A 1 206 ? -2.409 17.425 -11.747 1.00 91.94 206 LYS A C 1
ATOM 1615 O O . LYS A 1 206 ? -1.760 16.393 -11.551 1.00 91.94 206 LYS A O 1
ATOM 1620 N N . HIS A 1 207 ? -3.179 17.604 -12.820 1.00 93.31 207 HIS A N 1
ATOM 1621 C CA . HIS A 1 207 ? -3.256 16.630 -13.906 1.00 93.31 207 HIS A CA 1
ATOM 1622 C C . HIS A 1 207 ? -1.854 16.206 -14.362 1.00 93.31 207 HIS A C 1
ATOM 1624 O O . HIS A 1 207 ? -0.953 17.036 -14.483 1.00 93.31 207 H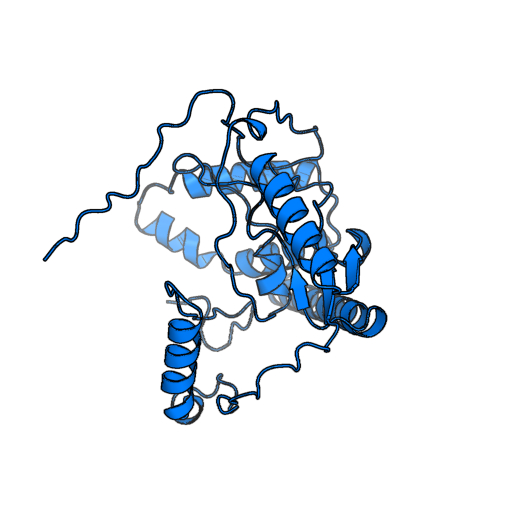IS A O 1
ATOM 1630 N N . ASP A 1 208 ? -1.674 14.900 -14.571 1.00 93.75 208 ASP A N 1
ATOM 1631 C CA . ASP A 1 208 ? -0.416 14.288 -15.011 1.00 93.75 208 ASP A CA 1
ATOM 1632 C C . ASP A 1 208 ? 0.784 14.451 -14.053 1.00 93.75 208 ASP A C 1
ATOM 1634 O O . ASP A 1 208 ? 1.935 14.329 -14.481 1.00 93.75 208 ASP A O 1
ATOM 1638 N N . ARG A 1 209 ? 0.547 14.734 -12.760 1.00 92.88 209 ARG A N 1
ATOM 1639 C CA . ARG A 1 209 ? 1.606 14.950 -11.747 1.00 92.88 209 ARG A CA 1
ATOM 1640 C C . ARG A 1 209 ? 1.545 14.023 -10.525 1.00 92.88 209 ARG A C 1
ATOM 1642 O O . ARG A 1 209 ? 2.229 14.275 -9.542 1.00 92.88 209 ARG A O 1
ATOM 1649 N N . PHE A 1 210 ? 0.746 12.950 -10.561 1.00 91.25 210 PHE A N 1
ATOM 1650 C CA . PHE A 1 210 ? 0.606 12.041 -9.407 1.00 91.25 210 PHE A CA 1
ATOM 1651 C C . PHE A 1 210 ? 1.859 11.205 -9.147 1.00 91.25 210 PHE A C 1
ATOM 1653 O O . PHE A 1 210 ? 2.260 11.026 -8.003 1.00 91.25 210 PHE A O 1
ATOM 1660 N N . GLY A 1 211 ? 2.501 10.701 -10.198 1.00 89.06 211 GLY A N 1
ATOM 1661 C CA . GLY A 1 211 ? 3.750 9.966 -10.051 1.00 89.06 211 GLY A CA 1
ATOM 1662 C C . GLY A 1 211 ? 3.594 8.586 -9.403 1.00 89.06 211 GLY A C 1
ATOM 1663 O O . GLY A 1 211 ? 2.699 7.822 -9.755 1.00 89.06 211 GLY A O 1
ATOM 1664 N N . PHE A 1 212 ? 4.524 8.244 -8.508 1.00 88.06 212 PHE A N 1
ATOM 1665 C CA . PHE A 1 212 ? 4.636 6.919 -7.895 1.00 88.06 212 PHE A CA 1
ATOM 1666 C C . PHE A 1 212 ? 3.704 6.757 -6.683 1.00 88.06 212 PHE A C 1
ATOM 1668 O O . PHE A 1 212 ? 3.519 7.699 -5.914 1.00 88.06 212 PHE A O 1
ATOM 1675 N N . ALA A 1 213 ? 3.155 5.554 -6.476 1.00 94.12 213 ALA A N 1
ATOM 1676 C CA . ALA A 1 213 ? 2.182 5.257 -5.417 1.00 94.12 213 ALA A CA 1
ATOM 1677 C C . ALA A 1 213 ? 2.741 4.274 -4.357 1.00 94.12 213 ALA A C 1
ATOM 1679 O O . ALA A 1 213 ? 2.222 3.164 -4.201 1.00 94.12 213 ALA A O 1
ATOM 1680 N N . PRO A 1 214 ? 3.805 4.643 -3.615 1.00 95.19 214 PRO A N 1
ATOM 1681 C CA . PRO A 1 214 ? 4.552 3.699 -2.785 1.00 95.19 214 PRO A CA 1
ATOM 1682 C C . PRO A 1 214 ? 3.725 3.090 -1.653 1.00 95.19 214 PRO A C 1
ATOM 1684 O O . PRO A 1 214 ? 3.985 1.955 -1.264 1.00 95.19 214 PRO A O 1
ATOM 1687 N N . TYR A 1 215 ? 2.731 3.821 -1.137 1.00 96.44 215 TYR A N 1
ATOM 1688 C CA . TYR A 1 215 ? 1.891 3.395 -0.013 1.00 96.44 215 TYR A CA 1
ATOM 1689 C C . TYR A 1 215 ? 0.689 2.524 -0.413 1.00 96.44 215 TYR A C 1
ATOM 1691 O O . TYR A 1 215 ? -0.053 2.081 0.455 1.00 96.44 215 TYR A O 1
ATOM 1699 N N . THR A 1 216 ? 0.504 2.230 -1.702 1.00 96.00 216 THR A N 1
ATOM 1700 C CA . THR A 1 216 ? -0.525 1.286 -2.178 1.00 96.00 216 THR A CA 1
ATOM 1701 C C . THR A 1 216 ? 0.069 0.155 -3.007 1.00 96.00 216 THR A C 1
ATOM 1703 O O . THR A 1 216 ? -0.359 -0.989 -2.877 1.00 96.00 216 THR A O 1
ATOM 1706 N N . ILE A 1 217 ? 1.130 0.407 -3.779 1.00 96.19 217 ILE A N 1
ATOM 1707 C CA . ILE A 1 217 ? 1.808 -0.638 -4.563 1.00 96.19 217 ILE A CA 1
ATOM 1708 C C . ILE A 1 217 ? 2.381 -1.747 -3.665 1.00 96.19 217 ILE A C 1
ATOM 1710 O O . ILE A 1 217 ? 2.280 -2.925 -4.017 1.00 96.19 217 ILE A O 1
ATOM 1714 N N . PHE A 1 218 ? 2.939 -1.409 -2.495 1.00 96.38 218 PHE A N 1
ATOM 1715 C CA . PHE A 1 218 ? 3.472 -2.425 -1.578 1.00 96.38 218 PHE A CA 1
ATOM 1716 C C . PHE A 1 218 ? 2.383 -3.397 -1.089 1.00 96.38 218 PHE A C 1
ATOM 1718 O O . PHE A 1 218 ? 2.658 -4.582 -0.911 1.00 96.38 218 PHE A O 1
ATOM 1725 N N . LEU A 1 219 ? 1.141 -2.924 -0.938 1.00 96.00 219 LEU A N 1
ATOM 1726 C CA . LEU A 1 219 ? -0.004 -3.738 -0.520 1.00 96.00 219 LEU A CA 1
ATOM 1727 C C . LEU A 1 219 ? -0.421 -4.723 -1.611 1.00 96.00 219 LEU A C 1
ATOM 1729 O O . LEU A 1 219 ? -0.715 -5.874 -1.302 1.00 96.00 219 LEU A O 1
ATOM 1733 N N . ASN A 1 220 ? -0.342 -4.322 -2.882 1.00 95.44 220 ASN A N 1
ATOM 1734 C CA . ASN A 1 220 ? -0.540 -5.241 -4.007 1.00 95.44 220 ASN A CA 1
ATOM 1735 C C . ASN A 1 220 ? 0.550 -6.328 -4.033 1.00 95.44 220 ASN A C 1
ATOM 1737 O O . ASN A 1 220 ? 0.285 -7.498 -4.317 1.00 95.44 220 ASN A O 1
ATOM 1741 N N . CYS A 1 221 ? 1.794 -5.960 -3.703 1.00 96.25 221 CYS A N 1
ATOM 1742 C CA . CYS A 1 221 ? 2.891 -6.919 -3.577 1.00 96.25 221 CYS A CA 1
ATOM 1743 C C . CYS A 1 221 ? 2.613 -7.939 -2.461 1.00 96.25 221 CYS A C 1
ATOM 1745 O O . CYS A 1 221 ? 2.772 -9.145 -2.670 1.00 96.25 221 CYS A O 1
ATOM 1747 N N . LEU A 1 222 ? 2.140 -7.461 -1.308 1.00 96.44 222 LEU A N 1
ATOM 1748 C CA . LEU A 1 222 ? 1.776 -8.293 -0.162 1.00 96.44 222 LEU A CA 1
ATOM 1749 C C . LEU A 1 222 ? 0.516 -9.131 -0.386 1.00 96.44 222 LEU A C 1
ATOM 1751 O O . LEU A 1 222 ? 0.430 -10.215 0.189 1.00 96.44 222 LEU A O 1
ATOM 1755 N N . ASP A 1 223 ? -0.406 -8.653 -1.227 1.00 94.56 223 ASP A N 1
ATOM 1756 C CA . ASP A 1 223 ? -1.739 -9.228 -1.438 1.00 94.56 223 ASP A CA 1
ATOM 1757 C C . ASP A 1 223 ? -2.575 -9.203 -0.142 1.00 94.56 223 ASP A C 1
ATOM 1759 O O . ASP A 1 223 ? -3.109 -10.215 0.310 1.00 94.56 223 ASP A O 1
ATOM 1763 N N . TYR A 1 224 ? -2.589 -8.040 0.525 1.00 95.06 224 TYR A N 1
ATOM 1764 C CA . TYR A 1 224 ? -3.293 -7.820 1.796 1.00 95.06 224 TYR A CA 1
ATOM 1765 C C . TYR A 1 224 ? -4.580 -7.012 1.573 1.00 95.06 224 TYR A C 1
ATOM 1767 O O . TYR A 1 224 ? -4.566 -6.057 0.795 1.00 95.06 224 TYR A O 1
ATOM 1775 N N . PRO A 1 225 ? -5.684 -7.340 2.273 1.00 94.19 225 PRO A N 1
ATOM 1776 C CA . PRO A 1 225 ? -6.926 -6.588 2.163 1.00 94.19 225 PRO A CA 1
ATOM 1777 C C . PRO A 1 225 ? -6.761 -5.195 2.769 1.00 94.19 225 PRO A C 1
ATOM 1779 O O . PRO A 1 225 ? -6.301 -5.051 3.903 1.00 94.19 225 PRO A O 1
ATOM 1782 N N . THR A 1 226 ? -7.181 -4.171 2.031 1.00 95.38 226 THR A N 1
ATOM 1783 C CA . THR A 1 226 ? -7.097 -2.775 2.469 1.00 95.38 226 THR A CA 1
ATOM 1784 C C . THR A 1 226 ? -8.332 -1.985 2.079 1.00 95.38 226 THR A C 1
ATOM 1786 O O . THR A 1 226 ? -8.917 -2.229 1.027 1.00 95.38 226 THR A O 1
ATOM 1789 N N . ALA A 1 227 ? -8.676 -0.990 2.893 1.00 95.44 227 ALA A N 1
ATOM 1790 C CA . ALA A 1 227 ? -9.705 -0.004 2.598 1.00 95.44 227 ALA A CA 1
ATOM 1791 C C . ALA A 1 227 ? -9.145 1.403 2.836 1.00 95.44 227 ALA A C 1
ATOM 1793 O O . ALA A 1 227 ? -8.336 1.611 3.741 1.00 95.44 227 ALA A O 1
ATOM 1794 N N . SER A 1 228 ? -9.570 2.370 2.026 1.00 95.25 228 SER A N 1
ATOM 1795 C CA . SER A 1 228 ? -9.269 3.788 2.236 1.00 95.25 228 SER A CA 1
ATOM 1796 C C . SER A 1 228 ? -10.515 4.489 2.756 1.00 95.25 228 SER A C 1
ATOM 1798 O O . SER A 1 228 ? -11.549 4.481 2.095 1.00 95.25 228 SER A O 1
ATOM 1800 N N . ILE A 1 229 ? -10.405 5.087 3.941 1.00 94.81 229 ILE A N 1
ATOM 1801 C CA . ILE A 1 229 ? -11.492 5.819 4.594 1.00 94.81 229 ILE A CA 1
ATOM 1802 C C . ILE A 1 229 ? -11.153 7.313 4.516 1.00 94.81 229 ILE A C 1
ATOM 1804 O O . ILE A 1 229 ? -10.082 7.698 4.996 1.00 94.81 229 ILE A O 1
ATOM 1808 N N . PRO A 1 230 ? -12.009 8.157 3.910 1.00 94.19 230 PRO A N 1
ATOM 1809 C CA . PRO A 1 230 ? -11.809 9.602 3.912 1.00 94.19 230 PRO A CA 1
ATOM 1810 C C . PRO A 1 230 ? -11.746 10.142 5.342 1.00 94.19 230 PRO A C 1
ATOM 1812 O O . PRO A 1 230 ? -12.623 9.859 6.158 1.00 94.19 230 PRO A O 1
ATOM 1815 N N . PHE A 1 231 ? -10.711 10.920 5.650 1.00 94.75 231 PHE A N 1
ATOM 1816 C CA . PHE A 1 231 ? -10.538 11.515 6.970 1.00 94.75 231 PHE A CA 1
ATOM 1817 C C . PHE A 1 231 ? -9.789 12.846 6.870 1.00 94.75 231 PHE A C 1
ATOM 1819 O O . PHE A 1 231 ? -8.761 12.932 6.198 1.00 94.75 231 PHE A O 1
ATOM 1826 N N . GLY A 1 232 ? -10.303 13.865 7.561 1.00 91.69 232 GLY A N 1
ATOM 1827 C CA . GLY A 1 232 ? -9.744 15.215 7.568 1.00 91.69 232 GLY A CA 1
ATOM 1828 C C . GLY A 1 232 ? -9.929 15.989 6.257 1.00 91.69 232 GLY A C 1
ATOM 1829 O O . GLY A 1 232 ? -10.353 15.460 5.232 1.00 91.69 232 GLY A O 1
ATOM 1830 N N . GLU A 1 233 ? -9.589 17.274 6.307 1.00 92.00 233 GLU A N 1
ATOM 1831 C CA . GLU A 1 233 ? -9.576 18.190 5.163 1.00 92.00 233 GLU A CA 1
ATOM 1832 C C . GLU A 1 233 ? -8.307 19.044 5.215 1.00 92.00 233 GLU A C 1
ATOM 1834 O O . GLU A 1 233 ? -7.735 19.237 6.291 1.00 92.00 233 GLU A O 1
ATOM 1839 N N . VAL A 1 234 ? -7.860 19.556 4.065 1.00 91.06 234 VAL A N 1
ATOM 1840 C CA . VAL A 1 234 ? -6.725 20.489 3.995 1.00 91.06 234 VAL A CA 1
ATOM 1841 C C . VAL A 1 234 ? -7.125 21.826 4.618 1.00 91.06 234 VAL A C 1
ATOM 1843 O O . VAL A 1 234 ? -8.167 22.382 4.275 1.00 91.06 234 VAL A O 1
ATOM 1846 N N . GLY A 1 235 ? -6.286 22.359 5.504 1.00 88.25 235 GLY A N 1
ATOM 1847 C CA . GLY A 1 235 ? -6.539 23.612 6.214 1.00 88.25 235 GLY A CA 1
ATOM 1848 C C . GLY A 1 235 ? -5.330 24.543 6.278 1.00 88.25 235 GLY A C 1
ATOM 1849 O O . GLY A 1 235 ? -4.255 24.258 5.760 1.00 88.25 235 GLY A O 1
ATOM 1850 N N . GLU A 1 236 ? -5.494 25.678 6.960 1.00 86.69 236 GLU A N 1
ATOM 1851 C CA . GLU A 1 236 ? -4.452 26.714 7.077 1.00 86.69 236 GLU A CA 1
ATOM 1852 C C . GLU A 1 236 ? -3.148 26.203 7.710 1.00 86.69 236 GLU A C 1
ATOM 1854 O O . GLU A 1 236 ? -2.063 26.637 7.330 1.00 86.69 236 GLU A O 1
ATOM 1859 N N . LEU A 1 237 ? -3.239 25.236 8.629 1.00 86.25 237 LEU A N 1
ATOM 1860 C CA . LEU A 1 237 ? -2.077 24.620 9.281 1.00 86.25 237 LEU A CA 1
ATOM 1861 C C . LEU A 1 237 ? -1.200 23.804 8.314 1.00 86.25 237 LEU A C 1
ATOM 1863 O O . LEU A 1 237 ? -0.059 23.484 8.648 1.00 86.25 237 LEU A O 1
ATOM 1867 N N . ASP A 1 238 ? -1.708 23.486 7.120 1.00 88.38 238 ASP A N 1
ATOM 1868 C CA . ASP A 1 238 ? -1.018 22.678 6.112 1.00 88.38 238 ASP A CA 1
ATOM 1869 C C . ASP A 1 238 ? -0.185 23.511 5.134 1.00 88.38 238 ASP A C 1
ATOM 1871 O O . ASP A 1 238 ? 0.567 22.946 4.336 1.00 88.38 238 ASP A O 1
ATOM 1875 N N . LYS A 1 239 ? -0.273 24.848 5.208 1.00 84.69 239 LYS A N 1
ATOM 1876 C CA . LYS A 1 239 ? 0.490 25.798 4.380 1.00 84.69 239 LYS A CA 1
ATOM 1877 C C . LYS A 1 239 ? 1.949 25.900 4.833 1.00 84.69 239 LYS A C 1
ATOM 1879 O O . LYS A 1 239 ? 2.451 26.968 5.174 1.00 84.69 239 LYS A O 1
ATOM 1884 N N . GLN A 1 240 ? 2.624 24.762 4.871 1.00 82.56 240 GLN A N 1
ATOM 1885 C CA . GLN A 1 240 ? 4.017 24.637 5.270 1.00 82.56 240 GLN A CA 1
ATOM 1886 C C . GLN A 1 240 ? 4.893 24.456 4.035 1.00 82.56 240 GLN A C 1
ATOM 1888 O O . GLN A 1 240 ? 4.488 23.832 3.051 1.00 82.56 240 GLN A O 1
ATOM 1893 N N . VAL A 1 241 ? 6.112 24.990 4.098 1.00 83.50 241 VAL A N 1
ATOM 1894 C CA . VAL A 1 241 ? 7.120 24.744 3.067 1.00 83.50 241 VAL A CA 1
ATOM 1895 C C . VAL A 1 241 ? 7.477 23.260 3.095 1.00 83.50 241 VAL A C 1
ATOM 1897 O O . VAL A 1 241 ? 7.862 22.722 4.132 1.00 83.50 241 VAL A O 1
ATOM 1900 N N . PHE A 1 242 ? 7.325 22.598 1.952 1.00 88.06 242 PHE A N 1
ATOM 1901 C CA . PHE A 1 242 ? 7.695 21.202 1.771 1.00 88.06 242 PHE A CA 1
ATOM 1902 C C . PHE A 1 242 ? 8.805 21.117 0.731 1.00 88.06 242 PHE A C 1
ATOM 1904 O O . PHE A 1 242 ? 8.565 21.237 -0.470 1.00 88.06 242 PHE A O 1
ATOM 1911 N N . GLU A 1 243 ? 10.025 20.916 1.213 1.00 89.31 243 GLU A N 1
ATOM 1912 C CA . GLU A 1 243 ? 11.209 20.758 0.379 1.00 89.31 243 GLU A CA 1
ATOM 1913 C C . GLU A 1 243 ? 11.638 19.296 0.366 1.00 89.31 243 GLU A C 1
ATOM 1915 O O . GLU A 1 243 ? 11.823 18.666 1.410 1.00 89.31 243 GLU A O 1
ATOM 1920 N N . LEU A 1 244 ? 11.794 18.750 -0.839 1.00 90.88 244 LEU A N 1
ATOM 1921 C CA . LEU A 1 244 ? 12.329 17.410 -1.014 1.00 90.88 244 LEU A CA 1
ATOM 1922 C C . LEU A 1 244 ? 13.840 17.436 -0.849 1.00 90.88 244 LEU A C 1
ATOM 1924 O O . LEU A 1 244 ? 14.539 18.193 -1.521 1.00 90.88 244 LEU A O 1
ATOM 1928 N N . ARG A 1 245 ? 14.351 16.528 -0.021 1.00 92.69 245 ARG A N 1
ATOM 1929 C CA . ARG A 1 245 ? 15.781 16.235 -0.011 1.00 92.69 245 ARG A CA 1
ATOM 1930 C C . ARG A 1 245 ? 16.194 15.522 -1.301 1.00 92.69 245 ARG A C 1
ATOM 1932 O O . ARG A 1 245 ? 15.375 14.938 -2.018 1.00 92.69 245 ARG A O 1
ATOM 1939 N N . ASN A 1 246 ? 17.498 15.522 -1.572 1.00 91.81 246 ASN A N 1
ATOM 1940 C CA . ASN A 1 246 ? 18.064 14.877 -2.759 1.00 91.81 246 ASN A CA 1
ATOM 1941 C C . ASN A 1 246 ? 17.767 13.369 -2.815 1.00 91.81 246 ASN A C 1
ATOM 1943 O O . ASN A 1 246 ? 17.631 12.832 -3.907 1.00 91.81 246 ASN A O 1
ATOM 1947 N N . ASP A 1 247 ? 17.613 12.716 -1.661 1.00 92.50 247 ASP A N 1
ATOM 1948 C CA . ASP A 1 247 ? 17.325 11.287 -1.491 1.00 92.50 247 ASP A CA 1
ATOM 1949 C C . ASP A 1 247 ? 15.820 10.946 -1.455 1.00 92.50 247 ASP A C 1
ATOM 1951 O O . ASP A 1 247 ? 15.444 9.837 -1.071 1.00 92.50 247 ASP A O 1
ATOM 1955 N N . GLN A 1 248 ? 14.944 11.881 -1.842 1.00 94.06 248 GLN A N 1
ATOM 1956 C CA . GLN A 1 248 ? 13.491 11.738 -1.712 1.00 94.06 248 GLN A CA 1
ATOM 1957 C C . GLN A 1 248 ? 12.725 11.935 -3.015 1.00 94.06 248 GLN A C 1
ATOM 1959 O O . GLN A 1 248 ? 13.088 12.751 -3.859 1.00 94.06 248 GLN A O 1
ATOM 1964 N N . ILE A 1 249 ? 11.591 11.245 -3.134 1.00 93.56 249 ILE A N 1
ATOM 1965 C CA . ILE A 1 249 ? 10.626 11.393 -4.223 1.00 93.56 249 ILE A CA 1
ATOM 1966 C C . ILE A 1 249 ? 9.238 11.578 -3.632 1.00 93.56 249 ILE A C 1
ATOM 1968 O O . ILE A 1 249 ? 8.774 10.769 -2.835 1.00 93.56 249 ILE A O 1
ATOM 1972 N N . ALA A 1 250 ? 8.566 12.637 -4.061 1.00 91.88 250 ALA A N 1
ATOM 1973 C CA . ALA A 1 250 ? 7.140 12.855 -3.882 1.00 91.88 250 ALA A CA 1
ATOM 1974 C C . ALA A 1 250 ? 6.649 13.758 -5.022 1.00 91.88 250 ALA A C 1
ATOM 1976 O O . ALA A 1 250 ? 7.468 14.437 -5.653 1.00 91.88 250 ALA A O 1
ATOM 1977 N N . PRO A 1 251 ? 5.335 13.821 -5.261 1.00 90.19 251 PRO A N 1
ATOM 1978 C CA . PRO A 1 251 ? 4.752 14.862 -6.096 1.00 90.19 251 PRO A CA 1
ATOM 1979 C C . PRO A 1 251 ? 4.985 16.265 -5.546 1.00 90.19 251 PRO A C 1
ATOM 1981 O O . PRO A 1 251 ? 5.232 16.450 -4.348 1.00 90.19 251 PRO A O 1
ATOM 1984 N N . GLU A 1 252 ? 4.865 17.246 -6.438 1.00 86.69 252 GLU A N 1
ATOM 1985 C CA . GLU A 1 252 ? 4.928 18.666 -6.100 1.00 86.69 252 GLU A CA 1
ATOM 1986 C C . GLU A 1 252 ? 3.865 19.022 -5.052 1.00 86.69 252 GLU A C 1
ATOM 1988 O O . GLU A 1 252 ? 2.727 18.551 -5.094 1.00 86.69 252 GLU A O 1
ATOM 1993 N N . CYS A 1 253 ? 4.264 19.835 -4.078 1.00 83.25 253 CYS A N 1
ATOM 1994 C CA . CYS A 1 253 ? 3.454 20.207 -2.927 1.00 83.25 253 CYS A CA 1
ATOM 1995 C C . CYS A 1 253 ? 3.065 21.685 -3.041 1.00 83.25 253 CYS A C 1
ATOM 1997 O O . CYS A 1 253 ? 3.846 22.567 -2.691 1.00 83.25 253 CYS A O 1
ATOM 1999 N N . GLU A 1 254 ? 1.859 21.962 -3.533 1.00 72.06 254 GLU A N 1
ATOM 2000 C CA . GLU A 1 254 ? 1.378 23.323 -3.794 1.00 72.06 254 GLU A CA 1
ATOM 2001 C C . GLU A 1 254 ? 0.296 23.748 -2.793 1.00 72.06 254 GLU A C 1
ATOM 2003 O O . GLU A 1 254 ? -0.867 23.913 -3.145 1.00 72.06 254 GLU A O 1
ATOM 2008 N N . TYR A 1 255 ? 0.669 23.938 -1.525 1.00 66.06 255 TYR A N 1
ATOM 2009 C CA . TYR A 1 255 ? -0.242 24.502 -0.510 1.00 66.06 255 TYR A CA 1
ATOM 2010 C C . TYR A 1 255 ? 0.130 25.943 -0.116 1.00 66.06 255 TYR A C 1
ATOM 2012 O O . TYR A 1 255 ? -0.435 26.506 0.815 1.00 66.06 255 TYR A O 1
ATOM 2020 N N . SER A 1 256 ? 1.068 26.575 -0.831 1.00 51.84 256 SER A N 1
ATOM 2021 C CA . SER A 1 256 ? 1.524 27.956 -0.594 1.00 51.84 256 SER A CA 1
ATOM 2022 C C . SER A 1 256 ? 0.625 29.035 -1.218 1.00 51.84 256 SER A C 1
ATOM 2024 O O . SER A 1 256 ? 0.855 30.225 -1.012 1.00 51.84 256 SER A O 1
ATOM 2026 N N . THR A 1 257 ? -0.421 28.649 -1.953 1.00 43.38 257 THR A N 1
ATOM 2027 C CA . THR A 1 257 ? -1.442 29.557 -2.501 1.00 43.38 257 THR A CA 1
ATOM 2028 C C . THR A 1 257 ? -2.836 29.093 -2.070 1.00 43.38 257 THR A C 1
ATOM 2030 O O . THR A 1 257 ? -3.050 27.892 -1.913 1.00 43.38 257 THR A O 1
ATOM 2033 N N . PRO A 1 258 ? -3.787 30.010 -1.800 1.00 38.91 258 PRO A N 1
ATOM 2034 C CA . PRO A 1 258 ? -5.099 29.644 -1.275 1.00 38.91 258 PRO A CA 1
ATOM 2035 C C . PRO A 1 258 ? -5.843 28.787 -2.302 1.00 38.91 258 PRO A C 1
ATOM 2037 O O . PRO A 1 258 ? -6.294 29.282 -3.335 1.00 38.91 258 PRO A O 1
ATOM 2040 N N . VAL A 1 259 ? -5.952 27.489 -2.023 1.00 42.50 259 VAL A N 1
ATOM 2041 C CA . VAL A 1 259 ? -6.757 26.572 -2.826 1.00 42.50 259 VAL A CA 1
ATOM 2042 C C . VAL A 1 259 ? -8.219 26.949 -2.611 1.00 42.50 259 VAL A C 1
ATOM 2044 O O . VAL A 1 259 ? -8.697 27.023 -1.479 1.00 42.50 259 VAL A O 1
ATOM 2047 N N . PHE A 1 260 ? -8.913 27.245 -3.709 1.00 36.62 260 PHE A N 1
ATOM 2048 C CA . PHE A 1 260 ? -10.346 27.506 -3.727 1.00 36.62 260 PHE A CA 1
ATOM 2049 C C . PHE A 1 260 ? -11.086 26.410 -2.958 1.00 36.62 260 PHE A C 1
ATOM 2051 O O . PHE A 1 260 ? -10.939 25.226 -3.258 1.00 36.62 260 PHE A O 1
ATOM 2058 N N . SER A 1 261 ? -11.907 26.813 -1.986 1.00 31.67 261 SER A N 1
ATOM 2059 C CA . SER A 1 261 ? -12.833 25.906 -1.320 1.00 31.67 261 SER A CA 1
ATOM 2060 C C . SER A 1 261 ? -13.733 25.274 -2.382 1.00 31.67 261 SER A C 1
ATOM 2062 O O . SER A 1 261 ? -14.615 25.948 -2.928 1.00 31.67 261 SER A O 1
ATOM 2064 N N . PHE A 1 262 ? -13.560 23.988 -2.670 1.00 31.75 262 PHE A N 1
ATOM 2065 C CA . PHE A 1 262 ? -14.633 23.221 -3.280 1.00 31.75 262 PHE A CA 1
ATOM 2066 C C . PHE A 1 262 ? -15.709 23.059 -2.210 1.00 31.75 262 PHE A C 1
ATOM 2068 O O . PHE A 1 262 ? -15.713 22.110 -1.434 1.00 31.75 262 PHE A O 1
ATOM 2075 N N . LYS A 1 263 ? -16.625 24.033 -2.142 1.00 28.83 263 LYS A N 1
ATOM 2076 C CA . LYS A 1 263 ? -17.915 23.816 -1.496 1.00 28.83 263 LYS A CA 1
ATOM 2077 C C . LYS A 1 263 ? -18.573 22.680 -2.263 1.00 28.83 263 LYS A C 1
ATOM 2079 O O . LYS A 1 263 ? -19.029 22.881 -3.388 1.00 28.83 263 LYS A O 1
ATOM 2084 N N . CYS A 1 264 ? -18.605 21.499 -1.655 1.00 29.30 264 CYS A N 1
ATOM 2085 C CA . CYS A 1 264 ? -19.546 20.463 -2.034 1.00 29.30 264 CYS A CA 1
ATOM 2086 C C . CYS A 1 264 ? -20.925 21.135 -2.054 1.00 29.30 264 CYS A C 1
ATOM 2088 O O . CYS A 1 264 ? -21.374 21.672 -1.038 1.00 29.30 264 CYS A O 1
ATOM 2090 N N . ALA A 1 265 ? -21.523 21.255 -3.238 1.00 29.17 265 ALA A N 1
ATOM 2091 C CA . ALA A 1 265 ? -22.805 21.909 -3.402 1.00 29.17 265 ALA A CA 1
ATOM 2092 C C . ALA A 1 265 ? -23.864 21.050 -2.706 1.00 29.17 265 ALA A C 1
ATOM 2094 O O . ALA A 1 265 ? -24.423 20.126 -3.289 1.00 29.17 265 ALA A O 1
ATOM 2095 N N . SER A 1 266 ? -24.152 21.368 -1.447 1.00 39.72 266 SER A N 1
ATOM 2096 C CA . SER A 1 266 ? -25.363 20.951 -0.758 1.00 39.72 266 SER A CA 1
ATOM 2097 C C . SER A 1 266 ? -26.563 21.611 -1.440 1.00 39.72 266 SER A C 1
ATOM 2099 O O . SER A 1 266 ? -27.044 22.670 -1.042 1.00 39.72 266 SER A O 1
ATOM 2101 N N . ARG A 1 267 ? -27.035 20.995 -2.525 1.00 33.50 267 ARG A N 1
ATOM 2102 C CA . ARG A 1 267 ? -28.361 21.240 -3.095 1.00 33.50 267 ARG A CA 1
ATOM 2103 C C . ARG A 1 267 ? -28.925 19.956 -3.679 1.00 33.50 267 ARG A C 1
ATOM 2105 O O . ARG A 1 267 ? -28.880 19.763 -4.886 1.00 33.50 267 ARG A O 1
ATOM 2112 N N . ILE A 1 268 ? -29.536 19.147 -2.822 1.00 31.50 268 ILE A N 1
ATOM 2113 C CA . ILE A 1 268 ? -30.763 18.435 -3.183 1.00 31.50 268 ILE A CA 1
ATOM 2114 C C . ILE A 1 268 ? -31.727 18.615 -2.006 1.00 31.50 268 ILE A C 1
ATOM 2116 O O . ILE A 1 268 ? -31.730 17.845 -1.056 1.00 31.50 268 ILE A O 1
ATOM 2120 N N . ASN A 1 269 ? -32.485 19.711 -2.060 1.00 32.06 269 ASN A N 1
ATOM 2121 C CA . ASN A 1 269 ? -33.842 19.745 -1.529 1.00 32.06 269 ASN A CA 1
ATOM 2122 C C . ASN A 1 269 ? -34.743 19.344 -2.698 1.00 32.06 269 ASN A C 1
ATOM 2124 O O . ASN A 1 269 ? -34.883 20.145 -3.624 1.00 32.06 269 ASN A O 1
ATOM 2128 N N . CYS A 1 270 ? -35.290 18.134 -2.652 1.00 37.72 270 CYS A N 1
ATOM 2129 C CA . CYS A 1 270 ? -36.589 17.706 -3.177 1.00 37.72 270 CYS A CA 1
ATOM 2130 C C . CYS A 1 270 ? -36.899 16.360 -2.523 1.00 37.72 270 CYS A C 1
ATOM 2132 O O . CYS A 1 270 ? -36.026 15.470 -2.620 1.00 37.72 270 CYS A O 1
#

InterPro domains:
  IPR023631 Amidase signature domain [PF01425] (11-235)
  IPR036928 Amidase signature (AS) superfamily [G3DSA:3.90.1300.10] (2-257)
  IPR036928 Amidase signature (AS) superfamily [SSF75304] (7-233)